Protein AF-A0AA91M1M9-F1 (afdb_monomer_lite)

Sequence (191 aa):
MIPAFFLGYPNWKEGLGAGLFVLAAMIIAAYGYTPYIKIRGKIYALSVIDSQPDTDHPCAQATADPNKDPAPDAYSGILTAKKLWWILVPVLAISSINTYAFMTHEGEGWVAGIGIGLLLVLATGAGFSDGSWGYRIARGQYTQFIIVTVITVGVFTAIYLGAYFAAKHRPLRRRQSMEYRAHPRHQKKYP

pLDDT: mean 70.69, std 17.6, range [32.81, 96.31]

Structure (mmCIF, N/CA/C/O backbone):
data_AF-A0AA91M1M9-F1
#
_entry.id   AF-A0AA91M1M9-F1
#
loop_
_atom_site.group_PDB
_atom_site.id
_atom_site.type_symbol
_atom_site.label_atom_id
_atom_site.label_alt_id
_atom_site.label_comp_id
_atom_site.label_asym_id
_atom_site.label_entity_id
_atom_site.label_seq_id
_atom_site.pdbx_PDB_ins_code
_atom_site.Cartn_x
_atom_site.Cartn_y
_atom_site.Cartn_z
_atom_site.occupancy
_atom_site.B_iso_or_equiv
_atom_site.auth_seq_id
_atom_site.auth_comp_id
_atom_site.auth_asym_id
_atom_site.auth_atom_id
_atom_site.pdbx_PDB_model_num
ATOM 1 N N . MET A 1 1 ? 15.716 26.216 -6.974 1.00 37.56 1 MET A N 1
ATOM 2 C CA . MET A 1 1 ? 16.951 25.424 -7.172 1.00 37.56 1 MET A CA 1
ATOM 3 C C . MET A 1 1 ? 16.561 24.086 -7.786 1.00 37.56 1 MET A C 1
ATOM 5 O O . MET A 1 1 ? 16.038 23.247 -7.075 1.00 37.56 1 MET A O 1
ATOM 9 N N . ILE A 1 2 ? 16.718 23.928 -9.103 1.00 49.75 2 ILE A N 1
ATOM 10 C CA . ILE A 1 2 ? 16.390 22.703 -9.863 1.00 49.75 2 ILE A CA 1
ATOM 11 C C . ILE A 1 2 ? 17.623 22.006 -10.514 1.00 49.75 2 ILE A C 1
ATOM 13 O O . ILE A 1 2 ? 17.482 20.848 -10.890 1.00 49.75 2 ILE A O 1
ATOM 17 N N . PRO A 1 3 ? 18.856 22.559 -10.619 1.00 46.97 3 PRO A N 1
ATOM 18 C CA . PRO A 1 3 ? 19.811 21.963 -11.561 1.00 46.97 3 PRO A CA 1
ATOM 19 C C . PRO A 1 3 ? 20.661 20.788 -11.040 1.00 46.97 3 PRO A C 1
ATOM 21 O O . PRO A 1 3 ? 21.435 20.249 -11.817 1.00 46.97 3 PRO A O 1
ATOM 24 N N . ALA A 1 4 ? 20.548 20.346 -9.782 1.00 49.34 4 ALA A N 1
ATOM 25 C CA . A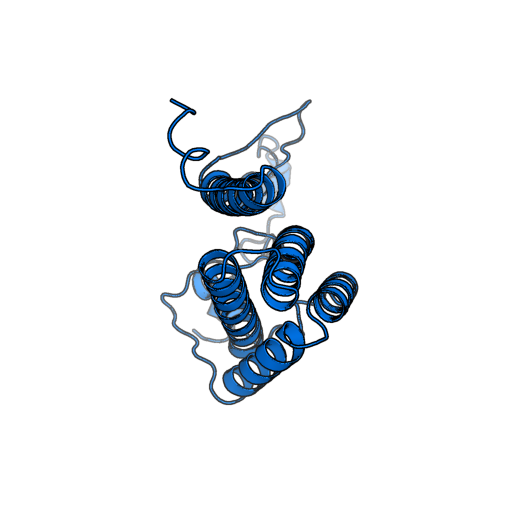LA A 1 4 ? 21.437 19.290 -9.263 1.00 49.34 4 ALA A CA 1
ATOM 26 C C . ALA A 1 4 ? 20.910 17.852 -9.445 1.00 49.34 4 ALA A C 1
ATOM 28 O O . ALA A 1 4 ? 21.690 16.909 -9.391 1.00 49.34 4 ALA A O 1
ATOM 29 N N . PHE A 1 5 ? 19.606 17.665 -9.679 1.00 51.38 5 PHE A N 1
ATOM 30 C CA . PHE A 1 5 ? 19.005 16.325 -9.767 1.00 51.38 5 PHE A CA 1
ATOM 31 C C . PHE A 1 5 ? 19.250 15.641 -11.125 1.00 51.38 5 PHE A C 1
ATOM 33 O O . PHE A 1 5 ? 19.280 14.419 -11.211 1.00 51.38 5 PHE A O 1
ATOM 40 N N . PHE A 1 6 ? 19.481 16.420 -12.187 1.00 49.31 6 PHE A N 1
ATOM 41 C CA . PHE A 1 6 ? 19.662 15.901 -13.550 1.00 49.31 6 PHE A CA 1
ATOM 42 C C . PHE A 1 6 ? 21.106 15.520 -13.904 1.00 49.31 6 PHE A C 1
ATOM 44 O O . PHE A 1 6 ? 21.332 14.930 -14.952 1.00 49.31 6 PHE A O 1
ATOM 51 N N . LEU A 1 7 ? 22.086 15.825 -13.048 1.00 51.59 7 LEU A N 1
ATOM 52 C CA . LEU A 1 7 ? 23.506 15.578 -13.336 1.00 51.59 7 LEU A CA 1
ATOM 53 C C . LEU A 1 7 ? 23.955 14.127 -13.089 1.00 51.59 7 LEU A C 1
ATOM 55 O O . LEU A 1 7 ? 25.054 13.766 -13.495 1.00 51.59 7 LEU A O 1
ATOM 59 N N . GLY A 1 8 ? 23.121 13.305 -12.443 1.00 52.12 8 GLY A N 1
ATOM 60 C CA . GLY A 1 8 ? 23.416 11.894 -12.162 1.00 52.12 8 GLY A CA 1
ATOM 61 C C . GLY A 1 8 ? 22.835 10.890 -13.162 1.00 52.12 8 GLY A C 1
ATOM 62 O O . GLY A 1 8 ? 23.211 9.728 -13.105 1.00 52.12 8 GLY A O 1
ATOM 63 N N . TYR A 1 9 ? 21.950 11.317 -14.072 1.00 50.62 9 TYR A N 1
ATOM 64 C CA . TYR A 1 9 ? 21.187 10.415 -14.940 1.00 50.62 9 TYR A CA 1
ATOM 65 C C . TYR A 1 9 ? 21.620 10.529 -16.410 1.00 50.62 9 TYR A C 1
ATOM 67 O O . TYR A 1 9 ? 21.404 11.581 -17.016 1.00 50.62 9 TYR A O 1
ATOM 75 N N . PRO A 1 10 ? 22.166 9.462 -17.026 1.00 58.00 10 PRO A N 1
ATOM 76 C CA . PRO A 1 10 ? 22.547 9.457 -18.442 1.00 58.00 10 PRO A CA 1
ATOM 77 C C . PRO A 1 10 ? 21.347 9.612 -19.388 1.00 58.00 10 PRO A C 1
ATOM 79 O O . PRO A 1 10 ? 21.484 10.148 -20.487 1.00 58.00 10 PRO A O 1
ATOM 82 N N . ASN A 1 11 ? 20.160 9.169 -18.954 1.00 64.44 11 ASN A N 1
ATOM 83 C CA . ASN A 1 11 ? 18.936 9.149 -19.747 1.00 64.44 11 ASN A CA 1
ATOM 84 C C . ASN A 1 11 ? 17.822 9.969 -19.083 1.00 64.44 11 ASN A C 1
ATOM 86 O O . ASN A 1 11 ? 17.411 9.709 -17.952 1.00 64.44 11 ASN A O 1
ATOM 90 N N . TRP A 1 12 ? 17.240 10.909 -19.832 1.00 61.84 12 TRP A N 1
ATOM 91 C CA . TRP A 1 12 ? 16.141 11.770 -19.368 1.00 61.84 12 TRP A CA 1
ATOM 92 C C . TRP A 1 12 ? 14.902 10.999 -18.878 1.00 61.84 12 TRP A C 1
ATOM 94 O O . TRP A 1 12 ? 14.148 11.520 -18.063 1.00 61.84 12 TRP A O 1
ATOM 104 N N . LYS A 1 13 ? 14.701 9.757 -19.343 1.00 57.88 13 LYS A N 1
ATOM 105 C CA . LYS A 1 13 ? 13.592 8.876 -18.942 1.00 57.88 13 LYS A CA 1
ATOM 106 C C . LYS A 1 13 ? 13.751 8.330 -17.517 1.00 57.88 13 LYS A C 1
ATOM 108 O O . LYS A 1 13 ? 12.768 8.264 -16.783 1.00 57.88 13 LYS A O 1
ATOM 113 N N . GLU A 1 14 ? 14.977 8.003 -17.112 1.00 58.22 14 GLU A N 1
ATOM 114 C CA . GLU A 1 14 ? 15.295 7.478 -15.776 1.00 58.22 14 GLU A CA 1
ATOM 115 C C . GLU A 1 14 ? 15.159 8.574 -14.708 1.00 58.22 14 GLU A C 1
ATOM 117 O O . GLU A 1 14 ? 14.494 8.380 -13.687 1.00 58.22 14 GLU A O 1
ATOM 122 N N . GLY A 1 15 ? 15.668 9.777 -15.001 1.00 59.09 15 GLY A N 1
ATOM 123 C CA . GLY A 1 15 ? 15.507 10.945 -14.129 1.00 59.09 15 GLY A CA 1
ATOM 124 C C . GLY A 1 15 ? 14.044 11.381 -13.970 1.00 59.09 15 GLY A C 1
ATOM 125 O O . GLY A 1 15 ? 13.646 11.853 -12.903 1.00 59.09 15 GLY A O 1
ATOM 126 N N . LEU A 1 16 ? 13.214 11.174 -14.998 1.00 69.31 16 LEU A N 1
ATOM 127 C CA . LEU A 1 16 ? 11.779 11.461 -14.940 1.00 69.31 16 LEU A CA 1
ATOM 128 C C . LEU A 1 16 ? 11.054 10.461 -14.029 1.00 69.31 16 LEU A C 1
ATOM 130 O O . LEU A 1 16 ? 10.257 10.884 -13.197 1.00 69.31 16 LEU A O 1
ATOM 134 N N . GLY A 1 17 ? 11.378 9.166 -14.113 1.00 62.50 17 GLY A N 1
ATOM 135 C CA . GLY A 1 17 ? 10.822 8.126 -13.237 1.00 62.50 17 GLY A CA 1
ATOM 136 C C . GLY A 1 17 ? 11.171 8.328 -11.759 1.00 62.50 17 GLY A C 1
ATOM 137 O O . GLY A 1 17 ? 10.282 8.300 -10.902 1.00 62.50 17 GLY A O 1
ATOM 138 N N . ALA A 1 18 ? 12.442 8.613 -11.458 1.00 61.88 18 ALA A N 1
ATOM 139 C CA . ALA A 1 18 ? 12.907 8.914 -10.104 1.00 61.88 18 ALA A CA 1
ATOM 140 C C . ALA A 1 18 ? 12.306 10.223 -9.563 1.00 61.88 18 ALA A C 1
ATOM 142 O O . ALA A 1 18 ? 11.846 10.279 -8.420 1.00 61.88 18 ALA A O 1
ATOM 143 N N . GLY A 1 19 ? 12.235 11.262 -10.401 1.00 66.00 19 GLY A N 1
ATOM 144 C CA . GLY A 1 19 ? 11.609 12.537 -10.056 1.00 66.00 19 GLY A CA 1
ATOM 145 C C . GLY A 1 19 ? 10.123 12.388 -9.734 1.00 66.00 19 GLY A C 1
ATOM 146 O O . GLY A 1 19 ? 9.661 12.918 -8.726 1.00 66.00 19 GLY A O 1
ATOM 147 N N . LEU A 1 20 ? 9.378 11.614 -10.529 1.00 69.88 20 LEU A N 1
ATOM 148 C CA . LEU A 1 20 ? 7.953 11.354 -10.300 1.00 69.88 20 LEU A CA 1
ATOM 149 C C . LEU A 1 20 ? 7.724 10.532 -9.027 1.00 69.88 20 LEU A C 1
ATOM 151 O O . LEU A 1 20 ? 6.758 10.780 -8.311 1.00 69.88 20 LEU A O 1
ATOM 155 N N . PHE A 1 21 ? 8.632 9.608 -8.703 1.00 65.44 21 PHE A N 1
ATOM 156 C CA . PHE A 1 21 ? 8.591 8.846 -7.458 1.00 65.44 21 PHE A CA 1
ATOM 157 C C . PHE A 1 21 ? 8.832 9.729 -6.225 1.00 65.44 21 PHE A C 1
ATOM 159 O O . PHE A 1 21 ? 8.035 9.702 -5.287 1.00 65.44 21 PHE A O 1
ATOM 166 N N . VAL A 1 22 ? 9.888 10.550 -6.231 1.00 67.38 22 VAL A N 1
ATOM 167 C CA . VAL A 1 22 ? 10.179 11.487 -5.131 1.00 67.38 22 VAL A CA 1
ATOM 168 C C . VAL A 1 22 ? 9.060 12.511 -4.992 1.00 67.38 22 VAL A C 1
ATOM 170 O O . VAL A 1 22 ? 8.632 12.797 -3.879 1.00 67.38 22 VAL A O 1
ATOM 173 N N . LEU A 1 23 ? 8.530 13.017 -6.105 1.00 66.38 23 LEU A N 1
ATOM 174 C CA . LEU A 1 23 ? 7.413 13.953 -6.111 1.00 66.38 23 LEU A CA 1
ATOM 175 C C . LEU A 1 23 ? 6.126 13.293 -5.609 1.00 66.38 23 LEU A C 1
ATOM 177 O O . LEU A 1 23 ? 5.416 13.908 -4.827 1.00 66.38 23 LEU A O 1
ATOM 181 N N . ALA A 1 24 ? 5.849 12.034 -5.952 1.00 63.62 24 ALA A N 1
ATOM 182 C CA . ALA A 1 24 ? 4.732 11.286 -5.379 1.00 63.62 24 ALA A CA 1
ATOM 183 C C . ALA A 1 24 ? 4.914 11.070 -3.868 1.00 63.62 24 ALA A C 1
ATOM 185 O O . ALA A 1 24 ? 3.988 11.331 -3.106 1.00 63.62 24 ALA A O 1
ATOM 186 N N . ALA A 1 25 ? 6.105 10.671 -3.413 1.00 60.84 25 ALA A N 1
ATOM 187 C CA . ALA A 1 25 ? 6.419 10.515 -1.992 1.00 60.84 25 ALA A CA 1
ATOM 188 C C . ALA A 1 25 ? 6.300 11.845 -1.227 1.00 60.84 25 ALA A C 1
ATOM 190 O O . ALA A 1 25 ? 5.724 11.890 -0.140 1.00 60.84 25 ALA A O 1
ATOM 191 N N . MET A 1 26 ? 6.778 12.939 -1.821 1.00 63.31 26 MET A N 1
ATOM 192 C CA . MET A 1 26 ? 6.652 14.291 -1.285 1.00 63.31 26 MET A CA 1
ATOM 193 C C . MET A 1 26 ? 5.214 14.787 -1.300 1.00 63.31 26 MET A C 1
ATOM 195 O O . MET A 1 26 ? 4.811 15.401 -0.325 1.00 63.31 26 MET A O 1
ATOM 199 N N . ILE A 1 27 ? 4.424 14.507 -2.340 1.00 57.78 27 ILE A N 1
ATOM 200 C CA . ILE A 1 27 ? 2.992 14.816 -2.363 1.00 57.78 27 ILE A CA 1
ATOM 201 C C . ILE A 1 27 ? 2.301 14.040 -1.256 1.00 57.78 27 ILE A C 1
ATOM 203 O O . ILE A 1 27 ? 1.536 14.648 -0.534 1.00 57.78 27 ILE A O 1
ATOM 207 N N . ILE A 1 28 ? 2.581 12.749 -1.064 1.00 57.50 28 ILE A N 1
ATOM 208 C CA . ILE A 1 28 ? 1.991 11.946 0.018 1.00 57.50 28 ILE A CA 1
ATOM 209 C C . ILE A 1 28 ? 2.347 12.534 1.387 1.00 57.50 28 ILE A C 1
ATOM 211 O O . ILE A 1 28 ? 1.459 12.730 2.217 1.00 57.50 28 ILE A O 1
ATOM 215 N N . ALA A 1 29 ? 3.624 12.855 1.611 1.00 50.38 29 ALA A N 1
ATOM 216 C CA . ALA A 1 29 ? 4.080 13.485 2.845 1.00 50.38 29 ALA A CA 1
ATOM 217 C C . ALA A 1 29 ? 3.433 14.866 3.039 1.00 50.38 29 ALA A C 1
ATOM 219 O O . ALA A 1 29 ? 2.888 15.146 4.102 1.00 50.38 29 ALA A O 1
ATOM 220 N N . ALA A 1 30 ? 3.412 15.701 2.001 1.00 48.84 30 ALA A N 1
ATOM 221 C CA . ALA A 1 30 ? 2.822 17.033 2.025 1.00 48.84 30 ALA A CA 1
ATOM 222 C C . ALA A 1 30 ? 1.304 16.983 2.229 1.00 48.84 30 ALA A C 1
ATOM 224 O O . ALA A 1 30 ? 0.794 17.755 3.030 1.00 48.84 30 ALA A O 1
ATOM 225 N N . TYR A 1 31 ? 0.585 16.053 1.595 1.00 46.47 31 TYR A N 1
ATOM 226 C CA . TYR A 1 31 ? -0.861 15.863 1.763 1.00 46.47 31 TYR A CA 1
ATOM 227 C C . TYR A 1 31 ? -1.225 15.380 3.166 1.00 46.47 31 TYR A C 1
ATOM 229 O O . TYR A 1 31 ? -2.306 15.693 3.654 1.00 46.47 31 TYR A O 1
ATOM 237 N N . GLY A 1 32 ? -0.329 14.642 3.829 1.00 53.81 32 GLY A N 1
ATOM 238 C CA . GLY A 1 32 ? -0.455 14.337 5.254 1.00 53.81 32 GLY A CA 1
ATOM 239 C C . GLY A 1 32 ? -0.349 15.578 6.148 1.00 53.81 32 GLY A C 1
ATOM 240 O O . GLY A 1 32 ? -0.840 15.553 7.273 1.00 53.81 32 GLY A O 1
ATOM 241 N N . TYR A 1 33 ? 0.252 16.659 5.641 1.00 42.81 33 TYR A N 1
ATOM 242 C CA . TYR A 1 33 ? 0.517 17.907 6.360 1.00 42.81 33 TYR A CA 1
ATOM 243 C C . TYR A 1 33 ? -0.308 19.120 5.885 1.00 42.81 33 TYR A C 1
ATOM 245 O O . TYR A 1 33 ? -0.305 20.130 6.585 1.00 42.81 33 TYR A O 1
ATOM 253 N N . THR A 1 34 ? -1.002 19.075 4.736 1.00 42.94 34 THR A N 1
ATOM 254 C CA . THR A 1 34 ? -1.741 20.240 4.208 1.00 42.94 34 THR A CA 1
ATOM 255 C C . THR A 1 34 ? -3.220 20.177 4.574 1.00 42.94 34 THR A C 1
ATOM 257 O O . THR A 1 34 ? -3.917 19.248 4.156 1.00 42.94 34 THR A O 1
ATOM 260 N N . PRO A 1 35 ? -3.732 21.167 5.316 1.00 42.12 35 PRO A N 1
ATOM 261 C CA . PRO A 1 35 ? -5.101 21.137 5.768 1.00 42.12 35 PRO A CA 1
ATOM 262 C C . PRO A 1 35 ? -5.976 21.924 4.764 1.00 42.12 35 PRO A C 1
ATOM 264 O O . PRO A 1 35 ? -5.655 23.047 4.388 1.00 42.12 35 PRO A O 1
ATOM 267 N N . TYR A 1 36 ? -7.041 21.263 4.285 1.00 43.62 36 TYR A N 1
ATOM 268 C CA . TYR A 1 36 ? -8.249 21.771 3.597 1.00 43.62 36 TYR A CA 1
ATOM 269 C C . TYR A 1 36 ? -8.142 22.717 2.369 1.00 43.62 36 TYR A C 1
ATOM 271 O O . TYR A 1 36 ? -7.599 23.814 2.412 1.00 43.62 36 TYR A O 1
ATOM 279 N N . ILE A 1 37 ? -8.860 22.361 1.289 1.00 43.97 37 ILE A N 1
ATOM 280 C CA . ILE A 1 37 ? -9.250 23.289 0.209 1.00 43.97 37 ILE A CA 1
ATOM 281 C C . ILE A 1 37 ? -10.784 23.417 0.228 1.00 43.97 37 ILE A C 1
ATOM 283 O O . ILE A 1 37 ? -11.505 22.453 -0.045 1.00 43.97 37 ILE A O 1
ATOM 287 N N . LYS A 1 38 ? -11.307 24.606 0.566 1.00 36.22 38 LYS A N 1
ATOM 288 C CA . LYS A 1 38 ? -12.745 24.926 0.470 1.00 36.22 38 LYS A CA 1
ATOM 289 C C . LYS A 1 38 ? -13.054 25.422 -0.949 1.00 36.22 38 LYS A C 1
ATOM 291 O O . LYS A 1 38 ? -12.492 26.421 -1.386 1.00 36.22 38 LYS A O 1
ATOM 296 N N . ILE A 1 39 ? -13.975 24.761 -1.659 1.00 44.12 39 ILE A N 1
ATOM 297 C CA . ILE A 1 39 ? -14.476 25.215 -2.970 1.00 44.12 39 ILE A CA 1
ATOM 298 C C . ILE A 1 39 ? -15.996 25.363 -2.875 1.00 44.12 39 ILE A C 1
ATOM 300 O O . ILE A 1 39 ? -16.711 24.388 -2.647 1.00 44.12 39 ILE A O 1
ATOM 304 N N . ARG A 1 40 ? -16.504 26.588 -3.083 1.00 32.81 40 ARG A N 1
ATOM 305 C CA . ARG A 1 40 ? -17.943 26.878 -3.267 1.00 32.81 40 ARG A CA 1
ATOM 306 C C . ARG A 1 40 ? -18.854 26.421 -2.107 1.00 32.81 40 ARG A C 1
ATOM 308 O O . ARG A 1 40 ? -19.942 25.903 -2.335 1.00 32.81 40 ARG A O 1
ATOM 315 N N . GLY A 1 41 ? -18.399 26.579 -0.861 1.00 42.56 41 GLY A N 1
ATOM 316 C CA . GLY A 1 41 ? -19.171 26.212 0.338 1.00 42.56 41 GLY A CA 1
ATOM 317 C C . GLY A 1 41 ? -19.216 24.709 0.651 1.00 42.56 41 GLY A C 1
ATOM 318 O O . GLY A 1 41 ? -19.841 24.316 1.629 1.00 42.56 41 GLY A O 1
ATOM 319 N N . LYS A 1 42 ? -18.532 23.860 -0.133 1.00 39.75 42 LYS A N 1
ATOM 320 C CA . LYS A 1 42 ? -18.275 22.454 0.207 1.00 39.75 42 LYS A CA 1
ATOM 321 C C . LYS A 1 42 ? -16.826 22.285 0.650 1.00 39.75 42 LYS A C 1
ATOM 323 O O . LYS A 1 42 ? -15.896 22.660 -0.069 1.00 39.75 42 LYS A O 1
ATOM 328 N N . ILE A 1 43 ? -16.641 21.708 1.834 1.00 46.22 43 ILE A N 1
ATOM 329 C CA . ILE A 1 43 ? -15.320 21.337 2.333 1.00 46.22 43 ILE A CA 1
ATOM 330 C C . ILE A 1 43 ? -14.934 20.014 1.668 1.00 46.22 43 ILE A C 1
ATOM 332 O O . ILE A 1 43 ? -15.515 18.969 1.953 1.00 46.22 43 ILE A O 1
ATOM 336 N N . TYR A 1 44 ? -13.972 20.056 0.745 1.00 45.25 44 TYR A N 1
ATOM 337 C CA . TYR A 1 44 ? -13.349 18.847 0.211 1.00 45.25 44 TYR A CA 1
ATOM 338 C C . TYR A 1 44 ? -12.147 18.514 1.084 1.00 45.25 44 TYR A C 1
ATOM 340 O O . TYR A 1 44 ? -11.002 18.832 0.772 1.00 45.25 44 TYR A O 1
ATOM 348 N N . ALA A 1 45 ? -12.427 17.894 2.221 1.00 44.09 45 ALA A N 1
ATOM 349 C CA . ALA A 1 45 ? -11.402 17.438 3.133 1.00 44.09 45 ALA A CA 1
ATOM 350 C C . ALA A 1 45 ? -10.980 16.003 2.811 1.00 44.09 45 ALA A C 1
ATOM 352 O O . ALA A 1 45 ? -11.802 15.107 2.586 1.00 44.09 45 ALA A O 1
ATOM 353 N N . LEU A 1 46 ? -9.669 15.759 2.780 1.00 42.28 46 LEU A N 1
ATOM 354 C CA . LEU A 1 46 ? -9.152 14.394 2.724 1.00 42.28 46 LEU A CA 1
ATOM 355 C C . LEU A 1 46 ? -9.334 13.699 4.087 1.00 42.28 46 LEU A C 1
ATOM 357 O O . LEU A 1 46 ? -9.680 12.515 4.100 1.00 42.28 46 LEU A O 1
ATOM 361 N N . SER A 1 47 ? -9.206 14.477 5.171 1.00 43.66 47 SER A N 1
ATOM 362 C CA . SER A 1 47 ? -9.403 14.076 6.564 1.00 43.66 47 SER A CA 1
ATOM 363 C C . SER A 1 47 ? -10.881 13.958 6.948 1.00 43.66 47 SER A C 1
ATOM 365 O O . SER A 1 47 ? -11.712 14.782 6.558 1.00 43.66 47 SER A O 1
ATOM 367 N N . VAL A 1 48 ? -11.212 12.938 7.738 1.00 47.47 48 VAL A N 1
ATOM 368 C CA . VAL A 1 48 ? -12.550 12.742 8.327 1.00 47.47 48 VAL A CA 1
ATOM 369 C C . VAL A 1 48 ? -12.917 13.906 9.249 1.00 47.47 48 VAL A C 1
ATOM 371 O O . VAL A 1 48 ? -14.070 14.328 9.260 1.00 47.47 48 VAL A O 1
ATOM 374 N N . ILE A 1 49 ? -11.924 14.446 9.964 1.00 48.19 49 ILE A N 1
ATOM 375 C CA . ILE A 1 49 ? -12.086 15.539 10.933 1.00 48.19 49 ILE A CA 1
ATOM 376 C C . ILE A 1 49 ? -12.543 16.828 10.235 1.00 48.19 49 ILE A C 1
ATOM 378 O O . ILE A 1 49 ? -13.418 17.522 10.733 1.00 48.19 49 ILE A O 1
ATOM 382 N N . ASP A 1 50 ? -12.033 17.092 9.033 1.00 44.38 50 ASP A N 1
ATOM 383 C CA . ASP A 1 50 ? -12.329 18.325 8.293 1.00 44.38 50 ASP A CA 1
ATOM 384 C C . ASP A 1 50 ? -13.546 18.196 7.358 1.00 44.38 50 ASP A C 1
ATOM 386 O O . ASP A 1 50 ? -13.946 19.163 6.717 1.00 44.38 50 ASP A O 1
ATOM 390 N N . SER A 1 51 ? -14.139 17.002 7.227 1.00 45.06 51 SER A N 1
ATOM 391 C CA . SER A 1 51 ? -15.351 16.799 6.413 1.00 45.06 51 SER A CA 1
ATOM 392 C C . SER A 1 51 ? -16.642 17.101 7.186 1.00 45.06 51 SER A C 1
ATOM 394 O O . SER A 1 51 ? -17.729 16.986 6.614 1.00 45.06 51 SER A O 1
ATOM 396 N N . GLN A 1 52 ? -16.548 17.454 8.473 1.00 48.25 52 GLN A N 1
ATOM 397 C CA . GLN A 1 52 ? -17.709 17.852 9.262 1.00 48.25 52 GLN A CA 1
ATOM 398 C C . GLN A 1 52 ? -18.233 19.213 8.766 1.00 48.25 52 GLN A C 1
ATOM 400 O O . GLN A 1 52 ? -17.457 20.161 8.661 1.00 48.25 52 GLN A O 1
ATOM 405 N N . PRO A 1 53 ? -19.527 19.322 8.413 1.00 44.16 53 PRO A N 1
ATOM 406 C CA . PRO A 1 53 ? -20.113 20.600 8.038 1.00 44.16 53 PRO A CA 1
ATOM 407 C C . PRO A 1 53 ? -20.118 21.554 9.240 1.00 44.16 53 PRO A C 1
ATOM 409 O O . PRO A 1 53 ? -20.370 21.118 10.367 1.00 44.16 53 PRO A O 1
ATOM 412 N N . ASP A 1 54 ? -19.847 22.839 8.980 1.00 44.12 54 ASP A N 1
ATOM 413 C CA . ASP A 1 54 ? -19.879 23.911 9.981 1.00 44.12 54 ASP A CA 1
ATOM 414 C C . ASP A 1 54 ? -21.203 23.831 10.770 1.00 44.12 54 ASP A C 1
ATOM 416 O O . ASP A 1 54 ? -22.302 23.738 10.210 1.00 44.12 54 ASP A O 1
ATOM 420 N N . THR A 1 55 ? -21.082 23.737 12.096 1.00 46.66 55 THR A N 1
ATOM 421 C CA . THR A 1 55 ? -22.191 23.452 13.017 1.00 46.66 55 THR A CA 1
ATOM 422 C C . THR A 1 55 ? -22.933 24.743 13.358 1.00 46.66 55 THR A C 1
ATOM 424 O O . THR A 1 55 ? -23.010 25.138 14.515 1.00 46.66 55 THR A O 1
ATOM 427 N N . ASP A 1 56 ? -23.493 25.403 12.347 1.00 46.62 56 ASP A N 1
ATOM 428 C CA . ASP A 1 56 ? -24.162 26.702 12.519 1.00 46.62 56 ASP A CA 1
ATOM 429 C C . ASP A 1 56 ? -25.676 26.548 12.768 1.00 46.62 56 ASP A C 1
ATOM 431 O O . ASP A 1 56 ? -26.397 27.521 12.988 1.00 46.62 56 ASP A O 1
ATOM 435 N N . HIS A 1 57 ? -26.180 25.307 12.768 1.00 41.31 57 HIS A N 1
ATOM 436 C CA . HIS A 1 57 ? -27.584 25.001 13.022 1.00 41.31 57 HIS A CA 1
ATOM 437 C C . HIS A 1 57 ? -27.770 24.264 14.360 1.00 41.31 57 HIS A C 1
ATOM 439 O O . HIS A 1 57 ? -27.439 23.077 14.451 1.00 41.31 57 HIS A O 1
ATOM 445 N N . PRO A 1 58 ? -28.381 24.899 15.383 1.00 46.09 58 PRO A N 1
ATOM 446 C CA . PRO A 1 58 ? -28.583 24.296 16.708 1.00 46.09 58 PRO A CA 1
ATOM 447 C C . PRO A 1 58 ? -29.427 23.005 16.690 1.00 46.09 58 PRO A C 1
ATOM 449 O O . PRO A 1 58 ? -29.376 22.214 17.626 1.00 46.09 58 PRO A O 1
ATOM 452 N N . CYS A 1 59 ? -30.151 22.727 15.600 1.00 37.47 59 CYS A N 1
ATOM 453 C CA . CYS A 1 59 ? -30.913 21.485 15.425 1.00 37.47 59 CYS A CA 1
ATOM 454 C C . CYS A 1 59 ? -30.049 20.259 15.055 1.00 37.47 59 CYS A C 1
ATOM 456 O O . CYS A 1 59 ? -30.484 19.129 15.268 1.00 37.47 59 CYS A O 1
ATOM 458 N N . ALA A 1 60 ? -28.831 20.444 14.527 1.00 42.81 60 ALA A N 1
ATOM 459 C CA . ALA A 1 60 ? -27.951 19.335 14.134 1.00 42.81 60 ALA A CA 1
ATOM 460 C C . ALA A 1 60 ? -27.218 18.693 15.331 1.00 42.81 60 ALA A C 1
ATOM 462 O O . ALA A 1 60 ? -26.882 17.512 15.289 1.00 42.81 60 ALA A O 1
ATOM 463 N N . GLN A 1 61 ? -27.021 19.442 16.421 1.00 41.84 61 GLN A N 1
ATOM 464 C CA . GLN A 1 61 ? -26.389 18.943 17.650 1.00 41.84 61 GLN A CA 1
ATOM 465 C C . GLN A 1 61 ? -27.307 18.007 18.451 1.00 41.84 61 GLN A C 1
ATOM 467 O O . GLN A 1 61 ? -26.821 17.101 19.120 1.00 41.84 61 GLN A O 1
ATOM 472 N N . ALA A 1 62 ? -28.630 18.165 18.340 1.00 42.12 62 ALA A N 1
ATOM 473 C CA . ALA A 1 62 ? -29.600 17.403 19.130 1.00 42.12 62 ALA A CA 1
ATOM 474 C C . ALA A 1 62 ? -29.751 15.922 18.713 1.00 42.12 62 ALA A C 1
ATOM 476 O O . ALA A 1 62 ? -30.389 15.151 19.424 1.00 42.12 62 ALA A O 1
ATOM 477 N N . THR A 1 63 ? -29.172 15.503 17.579 1.00 44.88 63 THR A N 1
ATOM 478 C CA . THR A 1 63 ? -29.237 14.111 17.075 1.00 44.88 63 THR A CA 1
ATOM 479 C C . THR A 1 63 ? -27.866 13.471 16.839 1.00 44.88 63 THR A C 1
ATOM 481 O O . THR A 1 63 ? -27.784 12.312 16.419 1.00 44.88 63 THR A O 1
ATOM 484 N N . ALA A 1 64 ? -26.778 14.194 17.117 1.00 46.12 64 ALA A N 1
ATOM 485 C CA . ALA A 1 64 ? -25.428 13.664 17.011 1.00 46.12 64 ALA A CA 1
ATOM 486 C C . ALA A 1 64 ? -25.147 12.753 18.214 1.00 46.12 64 ALA A C 1
ATOM 488 O O . ALA A 1 64 ? -24.735 13.214 19.273 1.00 46.12 64 ALA A O 1
ATOM 489 N N . ASP A 1 65 ? -25.396 11.451 18.053 1.00 48.28 65 ASP A N 1
ATOM 490 C CA . ASP A 1 65 ? -24.955 10.442 19.017 1.00 48.28 65 ASP A CA 1
ATOM 491 C C . ASP A 1 65 ? -23.427 10.579 19.200 1.00 48.28 65 ASP A C 1
ATOM 493 O O . ASP A 1 65 ? -22.688 10.342 18.235 1.00 48.28 65 ASP A O 1
ATOM 497 N N . PRO A 1 66 ? -22.928 10.936 20.404 1.00 52.16 66 PRO A N 1
ATOM 498 C CA . PRO A 1 66 ? -21.495 11.095 20.669 1.00 52.16 66 PRO A CA 1
ATOM 499 C C . PRO A 1 66 ? -20.700 9.798 20.444 1.00 52.16 66 PRO A C 1
ATOM 501 O O . PRO A 1 66 ? -19.472 9.799 20.471 1.00 52.16 66 PRO A O 1
ATOM 504 N N . ASN A 1 67 ? -21.391 8.679 20.218 1.00 54.22 67 ASN A N 1
ATOM 505 C CA . ASN A 1 67 ? -20.825 7.365 19.970 1.00 54.22 67 ASN A CA 1
ATOM 506 C C . ASN A 1 67 ? -20.811 6.926 18.500 1.00 54.22 67 ASN A C 1
ATOM 508 O O . ASN A 1 67 ? -20.348 5.816 18.204 1.00 54.22 67 ASN A O 1
ATOM 512 N N . LYS A 1 68 ? -21.327 7.746 17.580 1.00 53.66 68 LYS A N 1
ATOM 513 C CA . LYS A 1 68 ? -21.355 7.424 16.153 1.00 53.66 68 LYS A CA 1
ATOM 514 C C . LYS A 1 68 ? -20.014 7.774 15.516 1.00 53.66 68 LYS A C 1
ATOM 516 O O . LYS A 1 68 ? -19.668 8.938 15.375 1.00 53.66 68 LYS A O 1
ATOM 521 N N . ASP A 1 69 ? -19.278 6.743 15.112 1.00 60.41 69 ASP A N 1
ATOM 522 C CA . ASP A 1 69 ? -18.013 6.879 14.388 1.00 60.41 69 ASP A CA 1
ATOM 523 C C . ASP A 1 69 ? -18.257 7.536 13.010 1.00 60.41 69 ASP A C 1
ATOM 525 O O . ASP A 1 69 ? -18.947 6.935 12.175 1.00 60.41 69 ASP A O 1
ATOM 529 N N . PRO A 1 70 ? -17.744 8.757 12.762 1.00 58.44 70 PRO A N 1
ATOM 530 C CA . PRO A 1 70 ? -18.004 9.488 11.525 1.00 58.44 70 PRO A CA 1
ATOM 531 C C . PRO A 1 70 ? -17.330 8.862 10.294 1.00 58.44 70 PRO A C 1
ATOM 533 O O . PRO A 1 70 ? -17.773 9.129 9.176 1.00 58.44 70 PRO A O 1
ATOM 536 N N . ALA A 1 71 ? -16.311 8.006 10.456 1.00 63.22 71 ALA A N 1
ATOM 537 C CA . ALA A 1 71 ? -15.696 7.278 9.343 1.00 63.22 71 ALA A CA 1
ATOM 538 C C . ALA A 1 71 ? -15.192 5.889 9.770 1.00 63.22 71 ALA A C 1
ATOM 540 O O . ALA A 1 71 ? -13.996 5.687 9.999 1.00 63.22 71 ALA A O 1
ATOM 541 N N . PRO A 1 72 ? -16.087 4.889 9.801 1.00 67.12 72 PRO A N 1
ATOM 542 C CA . PRO A 1 72 ? -15.789 3.561 10.329 1.00 67.12 72 PRO A CA 1
ATOM 543 C C . PRO A 1 72 ? -14.786 2.751 9.492 1.00 67.12 72 PRO A C 1
ATOM 545 O O . PRO A 1 72 ? -14.414 1.648 9.896 1.00 67.12 72 PRO A O 1
ATOM 548 N N . ASP A 1 73 ? -14.369 3.234 8.325 1.00 70.44 73 ASP A N 1
ATOM 549 C CA . ASP A 1 73 ? -13.394 2.600 7.436 1.00 70.44 73 ASP A CA 1
ATOM 550 C C . ASP A 1 73 ? -12.083 3.399 7.295 1.00 70.44 73 ASP A C 1
ATOM 552 O O . ASP A 1 73 ? -11.153 2.921 6.642 1.00 70.44 73 ASP A O 1
ATOM 556 N N . ALA A 1 74 ? -11.952 4.575 7.916 1.00 74.62 74 ALA A N 1
ATOM 557 C CA . ALA A 1 74 ? -10.759 5.412 7.793 1.00 74.62 74 ALA A CA 1
ATOM 558 C C . ALA A 1 74 ? -9.544 4.828 8.518 1.00 74.62 74 ALA A C 1
ATOM 560 O O . ALA A 1 74 ? -9.634 4.423 9.671 1.00 74.62 74 ALA A O 1
ATOM 561 N N . TYR A 1 75 ? -8.387 4.788 7.859 1.00 70.88 75 TYR A N 1
ATOM 562 C CA . TYR A 1 75 ? -7.124 4.466 8.519 1.00 70.88 75 TYR A CA 1
ATOM 563 C C . TYR A 1 75 ? -6.771 5.594 9.489 1.00 70.88 75 TYR A C 1
ATOM 565 O O . TYR A 1 75 ? -6.780 6.771 9.111 1.00 70.88 75 TYR A O 1
ATOM 573 N N . SER A 1 76 ? -6.522 5.214 10.745 1.00 67.00 76 SER A N 1
ATOM 574 C CA . SER A 1 76 ? -6.196 6.077 11.883 1.00 67.00 76 SER A CA 1
ATOM 575 C C . SER A 1 76 ? -7.163 7.244 12.113 1.00 67.00 76 SER A C 1
ATOM 577 O O . SER A 1 76 ? -6.760 8.249 12.688 1.00 67.00 76 SER A O 1
ATOM 579 N N . GLY A 1 77 ? -8.413 7.148 11.639 1.00 63.12 77 GLY A N 1
ATOM 580 C CA . GLY A 1 77 ? -9.389 8.248 11.679 1.00 63.12 77 GLY A CA 1
ATOM 581 C C . GLY A 1 77 ? -9.060 9.441 10.779 1.00 63.12 77 GLY A C 1
ATOM 582 O O . GLY A 1 77 ? -9.740 10.458 10.848 1.00 63.12 77 GLY A O 1
ATOM 583 N N . ILE A 1 78 ? -8.028 9.334 9.939 1.00 64.19 78 ILE A N 1
ATOM 584 C CA . ILE A 1 78 ? -7.552 10.430 9.092 1.00 64.19 78 ILE A CA 1
ATOM 585 C C . ILE A 1 78 ? -7.986 10.164 7.656 1.00 64.19 78 ILE A C 1
ATOM 587 O O . ILE A 1 78 ? -8.719 10.956 7.080 1.00 64.19 78 ILE A O 1
ATOM 591 N N . LEU A 1 79 ? -7.612 9.024 7.073 1.00 68.94 79 LEU A N 1
ATOM 592 C CA . LEU A 1 79 ? -7.803 8.788 5.642 1.00 68.94 79 LEU A CA 1
ATOM 593 C C . LEU A 1 79 ? -8.800 7.660 5.382 1.00 68.94 79 LEU A C 1
ATOM 595 O O . LEU A 1 79 ? -8.521 6.504 5.688 1.00 68.94 79 LEU A O 1
ATOM 599 N N . THR A 1 80 ? -9.947 7.970 4.768 1.00 77.25 80 THR A N 1
ATOM 600 C CA . THR A 1 80 ? -10.928 6.956 4.333 1.00 77.25 80 THR A CA 1
ATOM 601 C C . THR A 1 80 ? -10.241 5.861 3.514 1.00 77.25 80 THR A C 1
ATOM 603 O O . THR A 1 80 ? -9.443 6.180 2.627 1.00 77.25 80 THR A O 1
ATOM 606 N N . ALA A 1 81 ? -10.588 4.587 3.740 1.00 79.62 81 ALA A N 1
ATOM 607 C CA . ALA A 1 81 ? -9.998 3.457 3.018 1.00 79.62 81 ALA A CA 1
ATOM 608 C C . ALA A 1 81 ? -10.000 3.683 1.499 1.00 79.62 81 ALA A C 1
ATOM 610 O O . ALA A 1 81 ? -8.959 3.583 0.854 1.00 79.62 81 ALA A O 1
ATOM 611 N N . LYS A 1 82 ? -11.141 4.093 0.933 1.00 78.56 82 LYS A N 1
ATOM 612 C CA . LYS A 1 82 ? -11.279 4.358 -0.507 1.00 78.56 82 LYS A CA 1
ATOM 613 C C . LYS A 1 82 ? -10.232 5.341 -1.047 1.00 78.56 82 LYS A C 1
ATOM 615 O O . LYS A 1 82 ? -9.737 5.138 -2.152 1.00 78.56 82 LYS A O 1
ATOM 620 N N . LYS A 1 83 ? -9.908 6.402 -0.300 1.00 74.19 83 LYS A N 1
ATOM 621 C CA . LYS A 1 83 ? -8.925 7.420 -0.711 1.00 74.19 83 LYS A CA 1
ATOM 622 C C . LYS A 1 83 ? -7.507 6.854 -0.652 1.00 74.19 83 LYS A C 1
ATOM 624 O O . LYS A 1 83 ? -6.777 6.979 -1.629 1.00 74.19 83 LYS A O 1
ATOM 629 N N . LEU A 1 84 ? -7.153 6.176 0.445 1.00 84.31 84 LEU A N 1
ATOM 630 C CA . LEU A 1 84 ? -5.843 5.533 0.598 1.00 84.31 84 LEU A CA 1
ATOM 631 C C . LEU A 1 84 ? -5.569 4.548 -0.542 1.00 84.31 84 LEU A C 1
ATOM 633 O O . LEU A 1 84 ? -4.529 4.612 -1.189 1.00 84.31 84 LEU A O 1
ATOM 637 N N . TRP A 1 85 ? -6.521 3.661 -0.817 1.00 85.44 85 TRP A N 1
ATOM 638 C CA . TRP A 1 85 ? -6.365 2.637 -1.843 1.00 85.44 85 TRP A CA 1
ATOM 639 C C . TRP A 1 85 ? -6.285 3.223 -3.259 1.00 85.44 85 TRP A C 1
ATOM 641 O O . TRP A 1 85 ? -5.529 2.710 -4.077 1.00 85.44 85 TRP A O 1
ATOM 651 N N . TRP A 1 86 ? -6.976 4.332 -3.546 1.00 85.06 86 TRP A N 1
ATOM 652 C CA . TRP A 1 86 ? -6.796 5.049 -4.816 1.00 85.06 86 TRP A CA 1
ATOM 653 C C . TRP A 1 86 ? -5.434 5.732 -4.945 1.00 85.06 86 TRP A C 1
ATOM 655 O O . TRP A 1 86 ? -4.943 5.835 -6.062 1.00 85.06 86 TRP A O 1
ATOM 665 N N . ILE A 1 87 ? -4.814 6.170 -3.846 1.00 83.31 87 ILE A N 1
ATOM 666 C CA . ILE A 1 87 ? -3.443 6.710 -3.849 1.00 83.31 87 ILE A CA 1
ATOM 667 C C . ILE A 1 87 ? -2.418 5.584 -4.040 1.00 83.31 87 ILE A C 1
ATOM 669 O O . ILE A 1 87 ? -1.427 5.763 -4.744 1.00 83.31 87 ILE A O 1
ATOM 673 N N . LEU A 1 88 ? -2.665 4.403 -3.464 1.00 84.94 88 LEU A N 1
ATOM 674 C CA . LEU A 1 88 ? -1.771 3.250 -3.600 1.00 84.94 88 LEU A CA 1
ATOM 675 C C . LEU A 1 88 ? -1.646 2.756 -5.044 1.00 84.94 88 LEU A C 1
ATOM 677 O O . LEU A 1 88 ? -0.558 2.357 -5.445 1.00 84.94 88 LEU A O 1
ATOM 681 N N . VAL A 1 89 ? -2.723 2.804 -5.832 1.00 87.94 89 VAL A N 1
ATOM 682 C CA . VAL A 1 89 ? -2.720 2.356 -7.236 1.00 87.94 89 VAL A CA 1
ATOM 683 C C . VAL A 1 89 ? -1.622 3.036 -8.076 1.00 87.94 89 VAL A C 1
ATOM 685 O O . VAL A 1 89 ? -0.758 2.317 -8.579 1.00 87.94 89 VAL A O 1
ATOM 688 N N . PRO A 1 90 ? -1.584 4.375 -8.238 1.00 84.94 90 PRO A N 1
ATOM 689 C CA . PRO A 1 90 ? -0.557 5.031 -9.044 1.00 84.94 90 PRO A CA 1
ATOM 690 C C . PRO A 1 90 ? 0.843 4.903 -8.433 1.00 84.94 90 PRO A C 1
ATOM 692 O O . PRO A 1 90 ? 1.807 4.731 -9.172 1.00 84.94 90 PRO A O 1
ATOM 695 N N . VAL A 1 91 ? 0.970 4.926 -7.103 1.00 85.38 91 VAL A N 1
ATOM 696 C CA . VAL A 1 91 ? 2.266 4.761 -6.419 1.00 85.38 91 VAL A CA 1
ATOM 697 C C . VAL A 1 91 ? 2.880 3.401 -6.734 1.00 85.38 91 VAL A C 1
ATOM 699 O O . VAL A 1 91 ? 4.048 3.314 -7.111 1.00 85.38 91 VAL A O 1
ATOM 702 N N . LEU A 1 92 ? 2.087 2.336 -6.616 1.00 88.56 92 LEU A N 1
ATOM 703 C CA . LEU A 1 92 ? 2.543 0.985 -6.918 1.00 88.56 92 LEU A CA 1
ATOM 704 C C . LEU A 1 92 ? 2.714 0.772 -8.423 1.00 88.56 92 LEU A C 1
ATOM 706 O O . LEU A 1 92 ? 3.611 0.033 -8.802 1.00 88.56 92 LEU A O 1
ATOM 710 N N . ALA A 1 93 ? 1.953 1.460 -9.280 1.00 88.19 93 ALA A N 1
ATOM 711 C CA . ALA A 1 93 ? 2.179 1.434 -10.726 1.00 88.19 93 ALA A CA 1
ATOM 712 C C . ALA A 1 93 ? 3.550 2.011 -11.094 1.00 88.19 93 ALA A C 1
ATOM 714 O O . ALA A 1 93 ? 4.321 1.358 -11.792 1.00 88.19 93 ALA A O 1
ATOM 715 N N . ILE A 1 94 ? 3.887 3.196 -10.576 1.00 84.81 94 ILE A N 1
ATOM 716 C CA . ILE A 1 94 ? 5.196 3.832 -10.790 1.00 84.81 94 ILE A CA 1
ATOM 717 C C . ILE A 1 94 ? 6.314 2.944 -10.233 1.00 84.81 94 ILE A C 1
ATOM 719 O O . ILE A 1 94 ? 7.328 2.735 -10.895 1.00 84.81 94 ILE A O 1
ATOM 723 N N . SER A 1 95 ? 6.120 2.385 -9.035 1.00 85.06 95 SER A N 1
ATOM 724 C CA . SER A 1 95 ? 7.079 1.459 -8.424 1.00 85.06 95 SER A CA 1
ATOM 725 C C . SER A 1 95 ? 7.307 0.206 -9.283 1.00 85.06 95 SER A C 1
ATOM 727 O O . SER A 1 95 ? 8.455 -0.145 -9.565 1.00 85.06 95 SER A O 1
ATOM 729 N N . SER A 1 96 ? 6.235 -0.427 -9.776 1.00 86.50 96 SER A N 1
ATOM 730 C CA . SER A 1 96 ? 6.314 -1.576 -10.686 1.00 86.50 96 SER A CA 1
ATOM 731 C C . SER A 1 96 ? 7.037 -1.232 -11.988 1.00 86.50 96 SER A C 1
ATOM 733 O O . SER A 1 96 ? 7.879 -2.007 -12.429 1.00 86.50 96 SER A O 1
ATOM 735 N N . ILE A 1 97 ? 6.765 -0.064 -12.582 1.00 86.38 97 ILE A N 1
ATOM 736 C CA . ILE A 1 97 ? 7.425 0.391 -13.817 1.00 86.38 97 ILE A CA 1
ATOM 737 C C . ILE A 1 97 ? 8.930 0.572 -13.594 1.00 86.38 97 ILE A C 1
ATOM 739 O O . ILE A 1 97 ? 9.723 0.059 -14.378 1.00 86.38 97 ILE A O 1
ATOM 743 N N . ASN A 1 98 ? 9.337 1.242 -12.511 1.00 81.44 98 ASN A N 1
ATOM 744 C CA . ASN A 1 98 ? 10.757 1.425 -12.190 1.00 81.44 98 ASN A CA 1
ATOM 745 C C . ASN A 1 98 ? 11.457 0.089 -11.899 1.00 81.44 98 ASN A C 1
ATOM 747 O O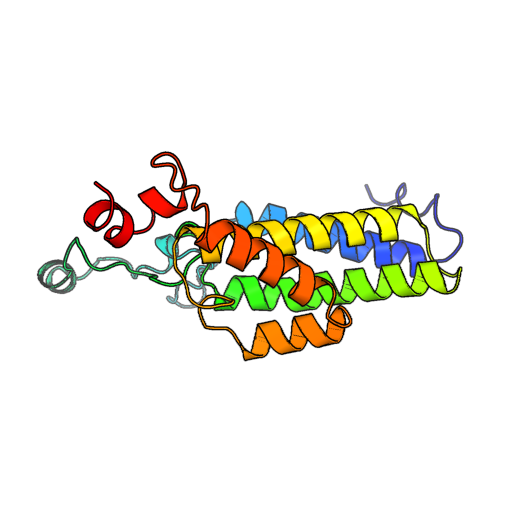 . ASN A 1 98 ? 12.600 -0.119 -12.300 1.00 81.44 98 ASN A O 1
ATOM 751 N N . THR A 1 99 ? 10.761 -0.839 -11.237 1.00 84.38 99 THR A N 1
ATOM 752 C CA . THR A 1 99 ? 11.281 -2.189 -10.980 1.00 84.38 99 THR A CA 1
ATOM 753 C C . THR A 1 99 ? 11.467 -2.966 -12.284 1.00 84.38 99 THR A C 1
ATOM 755 O O . THR A 1 99 ? 12.490 -3.621 -12.467 1.00 84.38 99 THR A O 1
ATOM 758 N N . TYR A 1 100 ? 10.515 -2.860 -13.214 1.00 85.94 100 TYR A N 1
ATOM 759 C CA . TYR A 1 100 ? 10.612 -3.475 -14.535 1.00 85.94 100 TYR A CA 1
ATOM 760 C C . TYR A 1 100 ? 11.763 -2.884 -15.361 1.00 85.94 100 TYR A C 1
ATOM 762 O O . TYR A 1 100 ? 12.559 -3.642 -15.903 1.00 85.94 100 TYR A O 1
ATOM 770 N N . ALA A 1 101 ? 11.907 -1.554 -15.384 1.00 83.44 101 ALA A N 1
ATOM 771 C CA . ALA A 1 101 ? 13.004 -0.879 -16.082 1.00 83.44 101 ALA A CA 1
ATOM 772 C C . ALA A 1 101 ? 14.382 -1.315 -15.555 1.00 83.44 101 ALA A C 1
ATOM 774 O O . ALA A 1 101 ? 15.312 -1.536 -16.326 1.00 83.44 101 ALA A O 1
ATOM 775 N N . PHE A 1 102 ? 14.512 -1.508 -14.239 1.00 83.38 102 PHE A N 1
ATOM 776 C CA . PHE A 1 102 ? 15.726 -2.079 -13.659 1.00 83.38 102 PHE A CA 1
ATOM 777 C C . PHE A 1 102 ? 15.981 -3.522 -14.133 1.00 83.38 102 PHE A C 1
ATOM 779 O O . PHE A 1 102 ? 17.113 -3.857 -14.476 1.00 83.38 102 PHE A O 1
ATOM 786 N N . MET A 1 103 ? 14.945 -4.369 -14.202 1.00 85.25 103 MET A N 1
ATOM 787 C CA . MET A 1 103 ? 15.072 -5.750 -14.696 1.00 85.25 103 MET A CA 1
ATOM 788 C C . MET A 1 103 ? 15.479 -5.826 -16.173 1.00 85.25 103 MET A C 1
ATOM 790 O O . MET A 1 103 ? 16.152 -6.778 -16.560 1.00 85.25 103 MET A O 1
ATOM 794 N N . THR A 1 104 ? 15.103 -4.842 -16.992 1.00 88.31 104 THR A N 1
ATOM 795 C CA . THR A 1 104 ? 15.507 -4.748 -18.405 1.00 88.31 104 THR A CA 1
ATOM 796 C C . THR A 1 104 ? 16.849 -4.036 -18.611 1.00 88.31 104 THR A C 1
ATOM 798 O O . THR A 1 104 ? 17.226 -3.791 -19.751 1.00 88.31 104 THR A O 1
ATOM 801 N N . HIS A 1 105 ? 17.588 -3.730 -17.534 1.00 80.56 105 HIS A N 1
ATOM 802 C CA . HIS A 1 105 ? 18.842 -2.960 -17.542 1.00 80.56 105 HIS A CA 1
ATOM 803 C C . HIS A 1 105 ? 18.715 -1.516 -18.072 1.00 80.56 105 HIS A C 1
ATOM 805 O O . HIS A 1 105 ? 19.718 -0.891 -18.404 1.00 80.56 105 HIS A O 1
ATOM 811 N N . GLU A 1 106 ? 17.498 -0.967 -18.109 1.00 76.69 106 GLU A N 1
ATOM 812 C CA . GLU A 1 106 ? 17.196 0.410 -18.534 1.00 76.69 106 GLU A CA 1
ATOM 813 C C . GLU A 1 106 ? 16.949 1.362 -17.349 1.00 76.69 106 GLU A C 1
ATOM 815 O O . GLU A 1 106 ? 16.531 2.501 -17.540 1.00 76.69 106 GLU A O 1
ATOM 820 N N . GLY A 1 107 ? 17.128 0.894 -16.111 1.00 71.19 107 GLY A N 1
ATOM 821 C CA . GLY A 1 107 ? 16.808 1.654 -14.906 1.00 71.19 107 GLY A CA 1
ATOM 822 C C . GLY A 1 107 ? 17.812 1.451 -13.781 1.00 71.19 107 GLY A C 1
ATOM 823 O O . GLY A 1 107 ? 18.549 0.466 -13.733 1.00 71.19 107 GLY A O 1
ATOM 824 N N . GLU A 1 108 ? 17.818 2.385 -12.833 1.00 77.50 108 GLU A N 1
ATOM 825 C CA . GLU A 1 108 ? 18.750 2.365 -11.711 1.00 77.50 108 GLU A CA 1
ATOM 826 C C . GLU A 1 108 ? 18.285 1.460 -10.563 1.00 77.50 108 GLU A C 1
ATOM 828 O O . GLU A 1 108 ? 17.165 1.562 -10.051 1.00 77.50 108 GLU A O 1
ATOM 833 N N . GLY A 1 109 ? 19.195 0.606 -10.087 1.00 78.19 109 GLY A N 1
ATOM 834 C CA . GLY A 1 109 ? 18.892 -0.383 -9.049 1.00 78.19 109 GLY A CA 1
ATOM 835 C C . GLY A 1 109 ? 18.481 0.200 -7.702 1.00 78.19 109 GLY A C 1
ATOM 836 O O . GLY A 1 109 ? 17.686 -0.415 -6.994 1.00 78.19 109 GLY A O 1
ATOM 837 N N . TRP A 1 110 ? 18.954 1.395 -7.339 1.00 75.69 110 TRP A N 1
ATOM 838 C CA . TRP A 1 110 ? 18.553 2.014 -6.074 1.00 75.69 110 TRP A CA 1
ATOM 839 C C . TRP A 1 110 ? 17.095 2.498 -6.105 1.00 75.69 110 TRP A C 1
ATOM 841 O O . TRP A 1 110 ? 16.401 2.369 -5.097 1.00 75.69 110 TRP A O 1
ATOM 851 N N . VAL A 1 111 ? 16.596 2.973 -7.256 1.00 77.31 111 VAL A N 1
ATOM 852 C CA . VAL A 1 111 ? 15.191 3.386 -7.431 1.00 77.31 111 VAL A CA 1
ATOM 853 C C . VAL A 1 111 ? 14.274 2.171 -7.304 1.00 77.31 111 VAL A C 1
ATOM 855 O O . VAL A 1 111 ? 13.288 2.208 -6.564 1.00 77.31 111 VAL A O 1
ATOM 858 N N . ALA A 1 112 ? 14.638 1.062 -7.956 1.00 82.00 112 ALA A N 1
ATOM 859 C CA . ALA A 1 112 ? 13.943 -0.213 -7.800 1.00 82.00 112 ALA A CA 1
ATOM 860 C C . ALA A 1 112 ? 13.993 -0.713 -6.345 1.00 82.00 112 ALA A C 1
ATOM 862 O O . ALA A 1 112 ? 12.973 -1.135 -5.800 1.00 82.00 112 ALA A O 1
ATOM 863 N N . GLY A 1 113 ? 15.145 -0.592 -5.679 1.00 83.12 113 GLY A N 1
ATOM 864 C CA . GLY A 1 113 ? 15.313 -0.945 -4.269 1.00 83.12 113 GLY A CA 1
ATOM 865 C C . GLY A 1 113 ? 14.362 -0.181 -3.342 1.00 83.12 113 GLY A C 1
ATOM 866 O O . GLY A 1 113 ? 13.700 -0.794 -2.501 1.00 83.12 113 GLY A O 1
ATOM 867 N N . ILE A 1 114 ? 14.221 1.136 -3.528 1.00 83.06 114 ILE A N 1
ATOM 868 C CA . ILE A 1 114 ? 13.257 1.942 -2.764 1.00 83.06 114 ILE A CA 1
ATOM 869 C C . ILE A 1 114 ? 11.818 1.522 -3.088 1.00 83.06 114 ILE A C 1
ATOM 871 O O . ILE A 1 114 ? 11.007 1.384 -2.172 1.00 83.06 114 ILE A O 1
ATOM 875 N N . GLY A 1 115 ? 11.497 1.284 -4.361 1.00 83.00 115 GLY A N 1
ATOM 876 C CA . GLY A 1 115 ? 10.170 0.839 -4.788 1.00 83.00 115 GLY A CA 1
ATOM 877 C C . GLY A 1 115 ? 9.742 -0.485 -4.145 1.00 83.00 115 GLY A C 1
ATOM 878 O O . GLY A 1 115 ? 8.625 -0.593 -3.625 1.00 83.00 115 GLY A O 1
ATOM 879 N N . ILE A 1 116 ? 10.648 -1.465 -4.109 1.00 88.00 116 ILE A N 1
ATOM 880 C CA . ILE A 1 116 ? 10.450 -2.764 -3.450 1.00 88.00 116 ILE A CA 1
ATOM 881 C C . ILE A 1 116 ? 10.307 -2.585 -1.935 1.00 88.00 116 ILE A C 1
ATOM 883 O O . ILE A 1 116 ? 9.388 -3.142 -1.332 1.00 88.00 116 ILE A O 1
ATOM 887 N N . GLY A 1 117 ? 11.174 -1.782 -1.312 1.00 87.12 117 GLY A N 1
ATOM 888 C CA . GLY A 1 117 ? 11.098 -1.485 0.119 1.00 87.12 117 GLY A CA 1
ATOM 889 C C . GLY A 1 117 ? 9.760 -0.850 0.507 1.00 87.12 117 GLY A C 1
ATOM 890 O O . GLY A 1 117 ? 9.113 -1.286 1.460 1.00 87.12 117 GLY A O 1
ATOM 891 N N . LEU A 1 118 ? 9.297 0.126 -0.277 1.00 86.56 118 LEU A N 1
ATOM 892 C CA . LEU A 1 118 ? 8.005 0.775 -0.084 1.00 86.56 118 LEU A CA 1
ATOM 893 C C . LEU A 1 118 ? 6.850 -0.227 -0.221 1.00 86.56 118 LEU A C 1
ATOM 895 O O . LEU A 1 118 ? 5.953 -0.239 0.621 1.00 86.56 118 LEU A O 1
ATOM 899 N N . LEU A 1 119 ? 6.886 -1.099 -1.234 1.00 91.75 119 LEU A N 1
ATOM 900 C CA . LEU A 1 119 ? 5.895 -2.162 -1.422 1.00 91.75 119 LEU A CA 1
ATOM 901 C C . LEU A 1 119 ? 5.820 -3.069 -0.189 1.00 91.75 119 LEU A C 1
ATOM 903 O O . LEU A 1 119 ? 4.726 -3.301 0.326 1.00 91.75 119 LEU A O 1
ATOM 907 N N . LEU A 1 120 ? 6.966 -3.541 0.310 1.00 91.75 120 LEU A N 1
ATOM 908 C CA . LEU A 1 120 ? 7.048 -4.420 1.481 1.00 91.75 120 LEU A CA 1
ATOM 909 C C . LEU A 1 120 ? 6.463 -3.757 2.731 1.00 91.75 120 LEU A C 1
ATOM 911 O O . LEU A 1 120 ? 5.649 -4.369 3.430 1.00 91.75 120 LEU A O 1
ATOM 915 N N . VAL A 1 121 ? 6.845 -2.505 2.999 1.00 88.06 121 VAL A N 1
ATOM 916 C CA . VAL A 1 121 ? 6.361 -1.738 4.156 1.00 88.06 121 VAL A CA 1
ATOM 917 C C . VAL A 1 121 ? 4.854 -1.505 4.061 1.00 88.06 121 VAL A C 1
ATOM 919 O O . VAL A 1 121 ? 4.139 -1.753 5.033 1.00 88.06 121 VAL A O 1
ATOM 922 N N . LEU A 1 122 ? 4.351 -1.079 2.900 1.00 88.94 122 LEU A N 1
ATOM 923 C CA . LEU A 1 122 ? 2.928 -0.795 2.702 1.00 88.94 122 LEU A CA 1
ATOM 924 C C . LEU A 1 122 ? 2.074 -2.064 2.769 1.00 88.94 122 LEU A C 1
ATOM 926 O O . LEU A 1 122 ? 1.053 -2.065 3.455 1.00 88.94 122 LEU A O 1
ATOM 930 N N . ALA A 1 123 ? 2.495 -3.149 2.115 1.00 91.31 123 ALA A N 1
ATOM 931 C CA . ALA A 1 123 ? 1.775 -4.421 2.128 1.00 91.31 123 ALA A CA 1
ATOM 932 C C . ALA A 1 123 ? 1.698 -4.998 3.546 1.00 91.31 123 ALA A C 1
ATOM 934 O O . ALA A 1 123 ? 0.614 -5.342 4.024 1.00 91.31 123 ALA A O 1
ATOM 935 N N . THR A 1 124 ? 2.837 -5.040 4.244 1.00 90.56 124 THR A N 1
ATOM 936 C CA . THR A 1 124 ? 2.915 -5.562 5.612 1.00 90.56 124 THR A CA 1
ATOM 937 C C . THR A 1 124 ? 2.126 -4.682 6.573 1.00 90.56 124 THR A C 1
ATOM 939 O O . THR A 1 124 ? 1.306 -5.192 7.328 1.00 90.56 124 THR A O 1
ATOM 942 N N . GLY A 1 125 ? 2.320 -3.362 6.531 1.00 85.38 125 GLY A N 1
ATOM 943 C CA . GLY A 1 1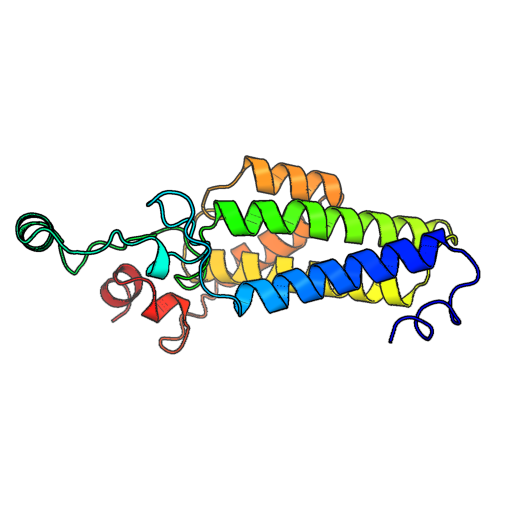25 ? 1.641 -2.419 7.418 1.00 85.38 125 GLY A CA 1
ATOM 944 C C . GLY A 1 125 ? 0.123 -2.425 7.237 1.00 85.38 125 GLY A C 1
ATOM 945 O O . GLY A 1 125 ? -0.608 -2.525 8.224 1.00 85.38 125 GLY A O 1
ATOM 946 N N . ALA A 1 126 ? -0.360 -2.381 5.992 1.00 87.69 126 ALA A N 1
ATOM 947 C CA . ALA A 1 126 ? -1.790 -2.414 5.697 1.00 87.69 126 ALA A CA 1
ATOM 948 C C . ALA A 1 126 ? -2.419 -3.759 6.087 1.00 87.69 126 ALA A C 1
ATOM 950 O O . ALA A 1 126 ? -3.445 -3.776 6.768 1.00 87.69 126 ALA A O 1
ATOM 951 N N . GLY A 1 127 ? -1.784 -4.880 5.724 1.00 87.81 127 GLY A N 1
ATOM 952 C CA . GLY A 1 127 ? -2.272 -6.219 6.062 1.00 87.81 127 GLY A CA 1
ATOM 953 C C . GLY A 1 127 ? -2.313 -6.439 7.569 1.00 87.81 127 GLY A C 1
ATOM 954 O O . GLY A 1 127 ? -3.339 -6.837 8.123 1.00 87.81 127 GLY A O 1
ATOM 955 N N . PHE A 1 128 ? -1.225 -6.093 8.255 1.00 86.75 128 PHE A N 1
ATOM 956 C CA . PHE A 1 128 ? -1.115 -6.248 9.698 1.00 86.75 128 PHE A CA 1
ATOM 957 C C . PHE A 1 128 ? -2.103 -5.343 10.457 1.00 86.75 128 PHE A C 1
ATOM 959 O O . PHE A 1 128 ? -2.735 -5.772 11.426 1.00 86.75 128 PHE A O 1
ATOM 966 N N . SER A 1 129 ? -2.290 -4.100 10.003 1.00 83.62 129 SER A N 1
ATOM 967 C CA . SER A 1 129 ? -3.284 -3.174 10.561 1.00 83.62 129 SER A CA 1
ATOM 968 C C . SER A 1 129 ? -4.705 -3.721 10.410 1.00 83.62 129 SER A C 1
ATOM 970 O O . SER A 1 129 ? -5.423 -3.867 11.401 1.00 83.62 129 SER A O 1
ATOM 972 N N . ASP A 1 130 ? -5.099 -4.123 9.202 1.00 86.62 130 ASP A N 1
ATOM 973 C CA . ASP A 1 130 ? -6.452 -4.625 8.961 1.00 86.62 130 ASP A CA 1
ATOM 974 C C . ASP A 1 130 ? -6.727 -5.923 9.736 1.00 86.62 130 ASP A C 1
ATOM 976 O O . ASP A 1 130 ? -7.798 -6.078 10.329 1.00 86.62 130 ASP A O 1
ATOM 980 N N . GLY A 1 131 ? -5.748 -6.831 9.799 1.00 85.44 131 GLY A N 1
ATOM 981 C CA . GLY A 1 131 ? -5.869 -8.099 10.519 1.00 85.44 131 GLY A CA 1
ATOM 982 C C . GLY A 1 131 ? -5.933 -7.928 12.039 1.00 85.44 131 GLY A C 1
ATOM 983 O O . GLY A 1 131 ? -6.782 -8.534 12.697 1.00 85.44 131 GLY A O 1
ATOM 984 N N . SER A 1 132 ? -5.090 -7.062 12.612 1.00 84.25 132 SER A N 1
ATOM 985 C CA . SER A 1 132 ? -5.018 -6.854 14.070 1.00 84.25 132 SER A CA 1
ATOM 986 C C . SER A 1 132 ? -6.304 -6.254 14.648 1.00 84.25 132 SER A C 1
ATOM 988 O O . SER A 1 132 ? -6.762 -6.664 15.725 1.00 84.25 132 SER A O 1
ATOM 990 N N . TRP A 1 133 ? -6.936 -5.342 13.909 1.00 78.19 133 TRP A N 1
ATOM 991 C CA . TRP A 1 133 ? -8.187 -4.682 14.293 1.00 78.19 133 TRP A CA 1
ATOM 992 C C . TRP A 1 133 ? -9.450 -5.418 13.826 1.00 78.19 133 TRP A C 1
ATOM 994 O O . TRP A 1 133 ? -10.561 -5.009 14.164 1.00 78.19 133 TRP A O 1
ATOM 1004 N N . GLY A 1 134 ? -9.296 -6.544 13.122 1.00 80.19 134 GLY A N 1
ATOM 1005 C CA . GLY A 1 134 ? -10.406 -7.388 12.680 1.00 80.19 134 GLY A CA 1
ATOM 1006 C C . GLY A 1 134 ? -11.239 -6.769 11.558 1.00 80.19 134 GLY A C 1
ATOM 1007 O O . GLY A 1 134 ? -12.424 -7.082 11.429 1.00 80.19 134 GLY A O 1
ATOM 1008 N N . TYR A 1 135 ? -10.641 -5.887 10.759 1.00 83.81 135 TYR A N 1
ATOM 1009 C CA . TYR A 1 135 ? -11.266 -5.384 9.545 1.00 83.81 135 TYR A CA 1
ATOM 1010 C C . TYR A 1 135 ? -11.377 -6.490 8.492 1.00 83.81 135 TYR A C 1
ATOM 1012 O O . TYR A 1 135 ? -10.647 -7.484 8.505 1.00 83.81 135 TYR A O 1
ATOM 1020 N N . ARG A 1 136 ? -12.293 -6.305 7.537 1.00 85.12 136 ARG A N 1
ATOM 1021 C CA . ARG A 1 136 ? -12.308 -7.107 6.305 1.00 85.12 136 ARG A CA 1
ATOM 1022 C C . ARG A 1 136 ? -11.041 -6.819 5.491 1.00 85.12 136 ARG A C 1
ATOM 1024 O O . ARG A 1 136 ? -10.462 -5.745 5.631 1.00 85.12 136 ARG A O 1
ATOM 1031 N N . ILE A 1 137 ? -10.651 -7.754 4.625 1.00 86.44 137 ILE A N 1
ATOM 1032 C CA . ILE A 1 137 ? -9.548 -7.568 3.665 1.00 86.44 137 ILE A CA 1
ATOM 1033 C C . ILE A 1 137 ? -9.744 -6.243 2.913 1.00 86.44 137 ILE A C 1
ATOM 1035 O O . ILE A 1 137 ? -10.844 -5.960 2.427 1.00 86.44 137 ILE A O 1
ATOM 1039 N N . ALA A 1 138 ? -8.695 -5.420 2.882 1.00 85.56 138 ALA A N 1
ATOM 1040 C CA . ALA A 1 138 ? -8.666 -4.069 2.323 1.00 85.56 138 ALA A CA 1
ATOM 1041 C C . ALA A 1 138 ? -9.809 -3.158 2.812 1.00 85.56 138 ALA A C 1
ATOM 1043 O O . ALA A 1 138 ? -10.272 -2.27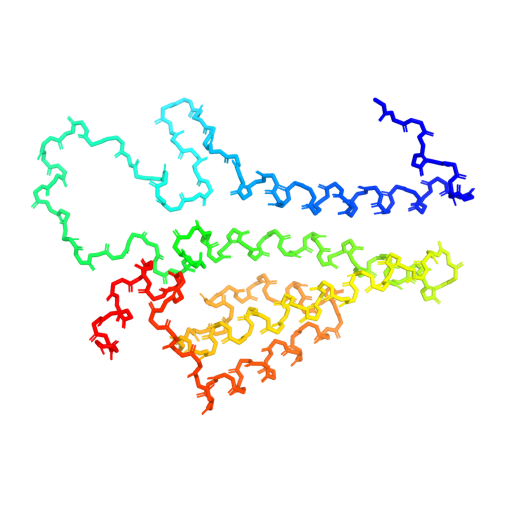8 2.088 1.00 85.56 138 ALA A O 1
ATOM 1044 N N . ARG A 1 139 ? -10.342 -3.412 4.015 1.00 83.88 139 ARG A N 1
ATOM 1045 C CA . ARG A 1 139 ? -11.536 -2.754 4.577 1.00 83.88 139 ARG A CA 1
ATOM 1046 C C . ARG A 1 139 ? -12.748 -2.754 3.626 1.00 83.88 139 ARG A C 1
ATOM 1048 O O . ARG A 1 139 ? -13.601 -1.876 3.709 1.00 83.88 139 ARG A O 1
ATOM 1055 N N . GLY A 1 140 ? -12.844 -3.754 2.742 1.00 84.88 140 GLY A N 1
ATOM 1056 C CA . GLY A 1 140 ? -13.918 -3.906 1.750 1.00 84.88 140 GLY A CA 1
ATOM 1057 C C . GLY A 1 140 ? -13.642 -3.286 0.375 1.00 84.88 140 GLY A C 1
ATOM 1058 O O . GLY A 1 140 ? -14.501 -3.353 -0.500 1.00 84.88 140 GLY A O 1
ATOM 1059 N N . GLN A 1 141 ? -12.457 -2.718 0.147 1.00 87.56 141 GLN A N 1
ATOM 1060 C CA . GLN A 1 141 ? -12.074 -2.093 -1.121 1.00 87.56 141 GLN A CA 1
ATOM 1061 C C . GLN A 1 141 ? -11.522 -3.096 -2.156 1.00 87.56 141 GLN A C 1
ATOM 1063 O O . GLN A 1 141 ? -10.400 -2.973 -2.650 1.00 87.56 141 GLN A O 1
ATOM 1068 N N . TYR A 1 142 ? -12.317 -4.110 -2.507 1.00 87.94 142 TYR A N 1
ATOM 1069 C CA . TYR A 1 142 ? -11.862 -5.223 -3.351 1.00 87.94 142 TYR A CA 1
ATOM 1070 C C . TYR A 1 142 ? -11.450 -4.806 -4.767 1.00 87.94 142 TYR A C 1
ATOM 1072 O O . TYR A 1 142 ? -10.459 -5.314 -5.279 1.00 87.94 142 TYR A O 1
ATOM 1080 N N . THR A 1 143 ? -12.151 -3.853 -5.392 1.00 86.25 143 THR A N 1
ATOM 1081 C CA . THR A 1 143 ? -11.812 -3.385 -6.748 1.00 86.25 143 THR A CA 1
ATOM 1082 C C . THR A 1 143 ? -10.396 -2.811 -6.807 1.00 86.25 143 THR A C 1
ATOM 1084 O O . THR A 1 143 ? -9.615 -3.163 -7.684 1.00 86.25 143 THR A O 1
ATOM 1087 N N . GLN A 1 144 ? -10.039 -1.963 -5.842 1.00 86.25 144 GLN A N 1
ATOM 1088 C CA . GLN A 1 144 ? -8.723 -1.322 -5.783 1.00 86.25 144 GLN A CA 1
ATOM 1089 C C . GLN A 1 144 ? -7.637 -2.337 -5.420 1.00 86.25 144 GLN A C 1
ATOM 1091 O O . GLN A 1 144 ? -6.552 -2.321 -5.996 1.00 86.25 144 GLN A O 1
ATOM 1096 N N . PHE A 1 145 ? -7.957 -3.266 -4.519 1.00 88.44 145 PHE A N 1
ATOM 1097 C CA . PHE A 1 145 ? -7.069 -4.363 -4.154 1.00 88.44 145 PHE A CA 1
ATOM 1098 C C . PHE A 1 145 ? -6.741 -5.270 -5.350 1.00 88.44 145 PHE A C 1
ATOM 1100 O O . PHE A 1 145 ? -5.583 -5.635 -5.543 1.00 88.44 145 PHE A O 1
ATOM 1107 N N . ILE A 1 146 ? -7.726 -5.585 -6.199 1.00 92.38 146 ILE A N 1
ATOM 1108 C CA . ILE A 1 146 ? -7.516 -6.356 -7.435 1.00 92.38 146 ILE A CA 1
ATOM 1109 C C . ILE A 1 146 ? -6.602 -5.591 -8.397 1.00 92.38 146 ILE A C 1
ATOM 1111 O O . ILE A 1 146 ? -5.654 -6.174 -8.914 1.00 92.38 146 ILE A O 1
ATOM 1115 N N . ILE A 1 147 ? -6.824 -4.288 -8.594 1.00 92.38 147 ILE A N 1
ATOM 1116 C CA . ILE A 1 147 ? -5.962 -3.457 -9.453 1.00 92.38 147 ILE A CA 1
ATOM 1117 C C . ILE A 1 147 ? -4.509 -3.495 -8.956 1.00 92.38 147 ILE A C 1
ATOM 1119 O O . ILE A 1 147 ? -3.597 -3.768 -9.734 1.00 92.38 147 ILE A O 1
ATOM 1123 N N . VAL A 1 148 ? -4.290 -3.296 -7.653 1.00 92.69 148 VAL A N 1
ATOM 1124 C CA . VAL A 1 148 ? -2.956 -3.386 -7.035 1.00 92.69 148 VAL A CA 1
ATOM 1125 C C . VAL A 1 148 ? -2.347 -4.782 -7.201 1.00 92.69 148 VAL A C 1
ATOM 1127 O O . VAL A 1 148 ? -1.157 -4.904 -7.492 1.00 92.69 148 VAL A O 1
ATOM 1130 N N . THR A 1 149 ? -3.156 -5.836 -7.064 1.00 93.44 149 THR A N 1
ATOM 1131 C CA . THR A 1 149 ? -2.724 -7.225 -7.284 1.00 93.44 149 THR A CA 1
ATOM 1132 C C . THR A 1 149 ? -2.180 -7.396 -8.700 1.00 93.44 149 THR A C 1
ATOM 1134 O O . THR A 1 149 ? -1.089 -7.928 -8.867 1.00 93.44 149 THR A O 1
ATOM 1137 N N . VAL A 1 150 ? -2.898 -6.907 -9.714 1.00 94.50 150 VAL A N 1
ATOM 1138 C CA . VAL A 1 150 ? -2.476 -7.005 -11.119 1.00 94.50 150 VAL A CA 1
ATOM 1139 C C . VAL A 1 150 ? -1.192 -6.209 -11.364 1.00 94.50 150 VAL A C 1
ATOM 1141 O O . VAL A 1 150 ? -0.241 -6.752 -11.919 1.00 94.50 150 VAL A O 1
ATOM 1144 N N . ILE A 1 151 ? -1.123 -4.961 -10.888 1.00 92.12 151 ILE A N 1
ATOM 1145 C CA . ILE A 1 151 ? 0.046 -4.075 -11.057 1.00 92.12 151 ILE A CA 1
ATOM 1146 C C . ILE A 1 151 ? 1.325 -4.671 -10.459 1.00 92.12 151 ILE A C 1
ATOM 1148 O O . ILE A 1 151 ? 2.417 -4.460 -10.982 1.00 92.12 151 ILE A O 1
ATOM 1152 N N . THR A 1 152 ? 1.203 -5.389 -9.345 1.00 91.75 152 THR A N 1
ATOM 1153 C CA . THR A 1 152 ? 2.345 -5.941 -8.599 1.00 91.75 152 THR A CA 1
ATOM 1154 C C . THR A 1 152 ? 2.561 -7.429 -8.863 1.00 91.75 152 THR A C 1
ATOM 1156 O O . THR A 1 152 ? 3.325 -8.074 -8.146 1.00 91.75 152 THR A O 1
ATOM 1159 N N . VAL A 1 153 ? 1.865 -7.993 -9.859 1.00 94.44 153 VAL A N 1
ATOM 1160 C CA . VAL A 1 153 ? 1.908 -9.425 -10.203 1.00 94.44 153 VAL A CA 1
ATOM 1161 C C . VAL A 1 153 ? 1.659 -10.311 -8.965 1.00 94.44 153 VAL A C 1
ATOM 1163 O O . VAL A 1 153 ? 2.280 -11.345 -8.749 1.00 94.44 153 VAL A O 1
ATOM 1166 N N . GLY A 1 154 ? 0.761 -9.868 -8.085 1.00 91.75 154 GLY A N 1
ATOM 1167 C CA . GLY A 1 154 ? 0.350 -10.582 -6.878 1.00 91.75 154 GLY A CA 1
ATOM 1168 C C . GLY A 1 154 ? 1.312 -10.508 -5.690 1.00 91.75 154 GLY A C 1
ATOM 1169 O O . GLY A 1 154 ? 0.923 -10.929 -4.599 1.00 91.75 154 GLY A O 1
ATOM 1170 N N . VAL A 1 155 ? 2.511 -9.932 -5.836 1.00 93.62 155 VAL A N 1
ATOM 1171 C CA . VAL A 1 155 ? 3.512 -9.855 -4.754 1.00 93.62 155 VAL A CA 1
ATOM 1172 C C . VAL A 1 155 ? 2.968 -9.076 -3.557 1.00 93.62 155 VAL A C 1
ATOM 1174 O O . VAL A 1 155 ? 3.016 -9.565 -2.426 1.00 93.62 155 VAL A O 1
ATOM 1177 N N . PHE A 1 156 ? 2.368 -7.905 -3.801 1.00 93.69 156 PHE A N 1
ATOM 1178 C CA . PHE A 1 156 ? 1.745 -7.103 -2.745 1.00 93.69 156 PHE A CA 1
ATOM 1179 C C . PHE A 1 156 ? 0.672 -7.902 -2.001 1.00 93.69 156 PHE A C 1
ATOM 1181 O O . PHE A 1 156 ? 0.625 -7.898 -0.774 1.00 93.69 156 PHE A O 1
ATOM 1188 N N . THR A 1 157 ? -0.165 -8.623 -2.743 1.00 94.12 157 THR A N 1
ATOM 1189 C CA . THR A 1 157 ? -1.287 -9.396 -2.203 1.00 94.12 157 THR A CA 1
ATOM 1190 C C . THR A 1 157 ? -0.822 -10.567 -1.353 1.00 94.12 157 THR A C 1
ATOM 1192 O O . THR A 1 157 ? -1.372 -10.780 -0.274 1.00 94.12 157 THR A O 1
ATOM 1195 N N . ALA A 1 158 ? 0.217 -11.287 -1.777 1.00 96.31 158 ALA A N 1
ATOM 1196 C CA . ALA A 1 158 ? 0.796 -12.377 -0.998 1.00 96.31 158 ALA A CA 1
ATOM 1197 C C . ALA A 1 158 ? 1.339 -11.880 0.353 1.00 96.31 158 ALA A C 1
ATOM 1199 O O . ALA A 1 158 ? 0.997 -12.434 1.401 1.00 96.31 158 ALA A O 1
ATOM 1200 N N . ILE A 1 159 ? 2.114 -10.789 0.343 1.00 96.06 159 ILE A N 1
ATOM 1201 C CA . ILE A 1 159 ? 2.672 -10.183 1.562 1.00 96.06 159 ILE A CA 1
ATOM 1202 C C . ILE A 1 159 ? 1.554 -9.635 2.455 1.00 96.06 159 ILE A C 1
ATOM 1204 O O . ILE A 1 159 ? 1.528 -9.911 3.655 1.00 96.06 159 ILE A O 1
ATOM 1208 N N . TYR A 1 160 ? 0.602 -8.901 1.871 1.00 94.75 160 TYR A N 1
ATOM 1209 C CA . TYR A 1 160 ? -0.544 -8.336 2.579 1.00 94.75 160 TYR A CA 1
ATOM 1210 C C . TYR A 1 160 ? -1.351 -9.428 3.286 1.00 94.75 160 TYR A C 1
ATOM 1212 O O . TYR A 1 160 ? -1.652 -9.297 4.472 1.00 94.75 160 TYR A O 1
ATOM 1220 N N . LEU A 1 161 ? -1.688 -10.519 2.589 1.00 94.69 161 LEU A N 1
ATOM 1221 C CA . LEU A 1 161 ? -2.473 -11.611 3.165 1.00 94.69 161 LEU A CA 1
ATOM 1222 C C . LEU A 1 161 ? -1.688 -12.348 4.250 1.00 94.69 161 LEU A C 1
ATOM 1224 O O . LEU A 1 161 ? -2.250 -12.623 5.310 1.00 94.69 161 LEU A O 1
ATOM 1228 N N . GLY A 1 162 ? -0.395 -12.610 4.037 1.00 93.56 162 GLY A N 1
ATOM 1229 C CA . GLY A 1 162 ? 0.473 -13.199 5.058 1.00 93.56 162 GLY A CA 1
ATOM 1230 C C . GLY A 1 162 ? 0.483 -12.368 6.343 1.00 93.56 162 GLY A C 1
ATOM 1231 O O . GLY A 1 162 ? 0.225 -12.893 7.428 1.00 93.56 162 GLY A O 1
ATOM 1232 N N . ALA A 1 163 ? 0.677 -11.054 6.217 1.00 91.31 163 ALA A N 1
ATOM 1233 C CA . ALA A 1 163 ? 0.629 -10.123 7.341 1.00 91.31 163 ALA A CA 1
ATOM 1234 C C . ALA A 1 163 ? -0.766 -10.046 7.987 1.00 91.31 163 ALA A C 1
ATOM 1236 O O . ALA A 1 163 ? -0.875 -10.022 9.213 1.00 91.31 163 ALA A O 1
ATOM 1237 N N . TYR A 1 164 ? -1.834 -10.062 7.185 1.00 90.88 164 TYR A N 1
ATOM 1238 C CA . TYR A 1 164 ? -3.221 -10.045 7.652 1.00 90.88 164 TYR A CA 1
ATOM 1239 C C . TYR A 1 164 ? -3.559 -11.271 8.499 1.00 90.88 164 TYR A C 1
ATOM 1241 O O . TYR A 1 164 ? -4.077 -11.139 9.610 1.00 90.88 164 TYR A O 1
ATOM 1249 N N . PHE A 1 165 ? -3.234 -12.471 8.014 1.00 91.81 165 PHE A N 1
ATOM 1250 C CA . PHE A 1 165 ? -3.471 -13.702 8.763 1.00 91.81 165 PHE A CA 1
ATOM 1251 C C . PHE A 1 165 ? -2.573 -13.785 9.999 1.00 91.81 165 PHE A C 1
ATOM 1253 O O . PHE A 1 165 ? -3.068 -14.110 11.079 1.00 91.81 165 PHE A O 1
ATOM 1260 N N . ALA A 1 166 ? -1.296 -13.403 9.897 1.00 91.19 166 ALA A N 1
ATOM 1261 C CA . ALA A 1 166 ? -0.400 -13.337 11.051 1.00 91.19 166 ALA A CA 1
ATOM 1262 C C . ALA A 1 166 ? -0.949 -12.407 12.148 1.00 91.19 166 ALA A C 1
ATOM 1264 O O . ALA A 1 166 ? -1.011 -12.792 13.318 1.00 91.19 166 ALA A O 1
ATOM 1265 N N . ALA A 1 167 ? -1.432 -11.220 11.774 1.00 87.38 167 ALA A N 1
ATOM 1266 C CA . ALA A 1 167 ? -2.038 -10.267 12.699 1.00 87.38 167 ALA A CA 1
ATOM 1267 C C . ALA A 1 167 ? -3.383 -10.740 13.258 1.00 87.38 167 ALA A C 1
ATOM 1269 O O . ALA A 1 167 ? -3.719 -10.427 14.397 1.00 87.38 167 ALA A O 1
ATOM 1270 N N . LYS A 1 168 ? -4.150 -11.522 12.492 1.00 87.44 168 LYS A N 1
ATOM 1271 C CA . LYS A 1 168 ? -5.391 -12.139 12.972 1.00 87.44 168 LYS A CA 1
ATOM 1272 C C . LYS A 1 168 ? -5.118 -13.168 14.073 1.00 87.44 168 LYS A C 1
ATOM 1274 O O . LYS A 1 168 ? -5.886 -13.242 15.030 1.00 87.44 168 LYS A O 1
ATOM 1279 N N . HIS A 1 169 ? -4.027 -13.928 13.959 1.00 85.62 169 HIS A N 1
ATOM 1280 C CA . HIS A 1 169 ? -3.607 -14.901 14.972 1.00 85.62 169 HIS A CA 1
ATOM 1281 C C . HIS A 1 169 ? -2.887 -14.260 16.167 1.00 85.62 169 HIS A C 1
ATOM 1283 O O . HIS A 1 169 ? -3.037 -14.737 17.291 1.00 85.62 169 HIS A O 1
ATOM 1289 N N . ARG A 1 170 ? -2.126 -13.176 15.956 1.00 83.12 170 ARG A N 1
ATOM 1290 C CA . ARG A 1 170 ? -1.447 -12.414 17.019 1.00 83.12 170 ARG A CA 1
ATOM 1291 C C . ARG A 1 170 ? -1.724 -10.910 16.900 1.00 83.12 170 ARG A C 1
ATOM 1293 O O . ARG A 1 170 ? -0.860 -10.155 16.448 1.00 83.12 170 ARG A O 1
ATOM 1300 N N . PRO A 1 171 ? -2.916 -10.450 17.313 1.00 78.19 171 PRO A N 1
ATOM 1301 C CA . PRO A 1 171 ? -3.301 -9.057 17.134 1.00 78.19 171 PRO A CA 1
ATOM 1302 C C . PRO A 1 171 ? -2.527 -8.132 18.084 1.00 78.19 171 PRO A C 1
ATOM 1304 O O . PRO A 1 171 ? -2.673 -8.211 19.303 1.00 78.19 171 PRO A O 1
ATOM 1307 N N . LEU A 1 172 ? -1.743 -7.196 17.536 1.00 70.81 172 LEU A N 1
ATOM 1308 C CA . LEU A 1 172 ? -1.154 -6.097 18.315 1.00 70.81 172 LEU A CA 1
ATOM 1309 C C . LEU A 1 172 ? -2.176 -4.965 18.475 1.00 70.81 172 LEU A C 1
ATOM 1311 O O . LEU A 1 172 ? -2.250 -4.046 17.663 1.00 70.81 172 LEU A O 1
ATOM 1315 N N . ARG A 1 173 ? -2.953 -5.015 19.557 1.00 75.12 173 ARG A N 1
ATOM 1316 C CA . ARG A 1 173 ? -3.963 -4.000 19.902 1.00 75.12 173 ARG A CA 1
ATOM 1317 C C . ARG A 1 173 ? -3.441 -3.058 20.979 1.00 75.12 173 ARG A C 1
ATOM 1319 O O . ARG A 1 173 ? -3.858 -3.107 22.132 1.00 75.12 173 ARG A O 1
ATOM 1326 N N . ARG A 1 174 ? -2.477 -2.207 20.619 1.00 71.38 174 ARG A N 1
ATOM 1327 C CA . ARG A 1 174 ? -1.952 -1.199 21.553 1.00 71.38 174 ARG A CA 1
ATOM 1328 C C . ARG A 1 174 ? -2.964 -0.066 21.734 1.00 71.38 174 ARG A C 1
ATOM 1330 O O . ARG A 1 174 ? -3.320 0.595 20.760 1.00 71.38 174 ARG A O 1
ATOM 1337 N N . ARG A 1 175 ? -3.335 0.236 22.985 1.00 63.31 175 ARG A N 1
ATOM 1338 C CA . ARG A 1 175 ? -4.210 1.378 23.335 1.00 63.31 175 ARG A CA 1
ATOM 1339 C C . ARG A 1 175 ? -3.623 2.748 22.964 1.00 63.31 175 ARG A C 1
ATOM 1341 O O . ARG A 1 175 ? -4.350 3.717 22.790 1.00 63.31 175 ARG A O 1
ATOM 1348 N N . GLN A 1 176 ? -2.299 2.834 22.827 1.00 67.25 176 GLN A N 1
ATOM 1349 C CA . GLN A 1 176 ? -1.610 4.045 22.364 1.00 67.25 176 GLN A CA 1
ATOM 1350 C C . GLN A 1 176 ? -1.680 4.245 20.841 1.00 67.25 176 GLN A C 1
ATOM 1352 O O . GLN A 1 176 ? -1.290 5.304 20.359 1.00 67.25 176 GLN A O 1
ATOM 1357 N N . SER A 1 177 ? -2.147 3.254 20.073 1.00 65.19 177 SER A N 1
ATOM 1358 C CA . SER A 1 177 ? -2.253 3.389 18.619 1.00 65.19 177 SER A CA 1
ATOM 1359 C C . SER A 1 177 ? -3.290 4.445 18.230 1.00 65.19 177 SER A C 1
ATOM 1361 O O . SER A 1 177 ? -4.335 4.581 18.873 1.00 65.19 177 SER A O 1
ATOM 1363 N N . MET A 1 178 ? -3.013 5.169 17.144 1.00 69.50 178 MET A N 1
ATOM 1364 C CA . MET A 1 178 ? -3.956 6.146 16.593 1.00 69.50 178 MET A CA 1
ATOM 1365 C C . MET A 1 178 ? -5.287 5.485 16.218 1.00 69.50 178 MET A C 1
ATOM 1367 O O . MET A 1 178 ? -6.337 6.059 16.467 1.00 69.50 178 MET A O 1
ATOM 1371 N N . GLU A 1 179 ? -5.253 4.242 15.729 1.00 70.44 179 GLU A N 1
ATOM 1372 C CA . GLU A 1 179 ? -6.449 3.468 15.378 1.00 70.44 179 GLU A CA 1
ATOM 1373 C C . GLU A 1 179 ? -7.382 3.222 16.580 1.00 70.44 179 GLU A C 1
ATOM 1375 O O . GLU A 1 179 ? -8.598 3.357 16.458 1.00 70.44 179 GLU A O 1
ATOM 1380 N N . TYR A 1 180 ? -6.832 2.908 17.760 1.00 66.94 180 TYR A N 1
ATOM 1381 C CA . TYR A 1 180 ? -7.624 2.724 18.983 1.00 66.94 180 TYR A CA 1
ATOM 1382 C C . TYR A 1 180 ? -8.310 4.022 19.431 1.00 66.94 180 TYR A C 1
ATOM 1384 O O . TYR A 1 180 ? -9.459 4.017 19.875 1.00 66.94 180 TYR A O 1
ATOM 1392 N N . ARG A 1 181 ? -7.598 5.147 19.322 1.00 70.56 181 ARG A N 1
ATOM 1393 C CA . ARG A 1 181 ? -8.100 6.467 19.727 1.00 70.56 181 ARG A CA 1
ATOM 1394 C C . ARG A 1 181 ? -9.117 7.028 18.737 1.00 70.56 181 ARG A C 1
ATOM 1396 O O . ARG A 1 181 ? -10.072 7.663 19.164 1.00 70.56 181 ARG A O 1
ATOM 1403 N N . ALA A 1 182 ? -8.924 6.758 17.450 1.00 68.19 182 ALA A N 1
ATOM 1404 C CA . ALA A 1 182 ? -9.766 7.252 16.371 1.00 68.19 182 ALA A CA 1
ATOM 1405 C C . ALA A 1 182 ? -11.161 6.614 16.326 1.00 68.19 182 ALA A C 1
ATOM 1407 O O . ALA A 1 182 ? -12.110 7.279 15.926 1.00 68.19 182 ALA A O 1
ATOM 1408 N N . HIS A 1 183 ? -11.303 5.346 16.731 1.00 72.50 183 HIS A N 1
ATOM 1409 C CA . HIS A 1 183 ? -12.561 4.610 16.584 1.00 72.50 183 HIS A CA 1
ATOM 1410 C C . HIS A 1 183 ? -13.158 4.206 17.944 1.00 72.50 183 HIS A C 1
ATOM 1412 O O . HIS A 1 183 ? -12.670 3.257 18.572 1.00 72.50 183 HIS A O 1
ATOM 1418 N N . PRO A 1 184 ? -14.280 4.820 18.376 1.00 70.88 184 PRO A N 1
ATOM 1419 C CA . PRO A 1 184 ? -14.935 4.509 19.653 1.00 70.88 184 PRO A CA 1
ATOM 1420 C C . PRO A 1 184 ? -15.316 3.029 19.823 1.00 70.88 184 PRO A C 1
ATOM 1422 O O . PRO A 1 184 ? -15.314 2.492 20.931 1.00 70.88 184 PRO A O 1
ATOM 1425 N N . ARG A 1 185 ? -15.589 2.311 18.722 1.00 72.62 185 ARG A N 1
ATOM 1426 C CA . ARG A 1 185 ? -15.899 0.868 18.769 1.00 72.62 185 ARG A CA 1
ATOM 1427 C C . ARG A 1 185 ? -14.754 0.019 19.327 1.00 72.62 185 ARG A C 1
ATOM 1429 O O . ARG A 1 185 ? -15.014 -1.011 19.945 1.00 72.62 185 ARG A O 1
ATOM 1436 N N . HIS A 1 186 ? -13.504 0.429 19.109 1.00 74.50 186 HIS A N 1
ATOM 1437 C CA . HIS A 1 186 ? -12.335 -0.310 19.586 1.00 74.50 186 HIS A CA 1
ATOM 1438 C C . HIS A 1 186 ? -12.170 -0.135 21.096 1.00 74.50 186 HIS A C 1
ATOM 1440 O O . HIS A 1 186 ? -11.828 -1.099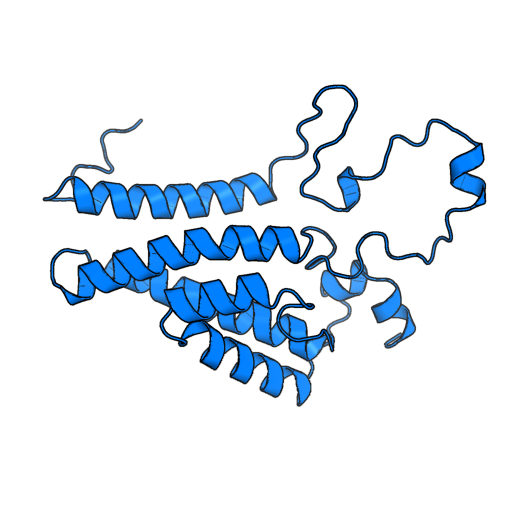 21.773 1.00 74.50 186 HIS A O 1
ATOM 1446 N N . GLN A 1 187 ? -12.527 1.041 21.618 1.00 74.19 187 GLN A N 1
ATOM 1447 C CA . GLN A 1 187 ? -12.541 1.354 23.052 1.00 74.19 187 GLN A CA 1
ATOM 1448 C C . GLN A 1 187 ? -13.639 0.583 23.790 1.00 74.19 187 GLN A C 1
ATOM 1450 O O . GLN A 1 187 ? -13.419 0.078 24.883 1.00 74.19 187 GLN A O 1
ATOM 1455 N N . LYS A 1 188 ? -14.811 0.421 23.165 1.00 72.44 188 LYS A N 1
ATOM 1456 C CA . LYS A 1 188 ? -15.906 -0.387 23.725 1.00 72.44 188 LYS A CA 1
ATOM 1457 C C . LYS A 1 188 ? -15.601 -1.880 23.750 1.00 72.44 188 LYS A C 1
ATOM 1459 O O . LYS A 1 188 ? -15.989 -2.575 24.682 1.00 72.44 188 LYS A O 1
ATOM 1464 N N . LYS A 1 189 ? -14.973 -2.390 22.689 1.00 72.81 189 LYS A N 1
ATOM 1465 C CA . LYS A 1 189 ? -14.721 -3.826 22.524 1.00 72.81 189 LYS A CA 1
ATOM 1466 C C . LYS A 1 189 ? -13.494 -4.303 23.306 1.00 72.81 189 LYS A C 1
ATOM 1468 O O . LYS A 1 189 ? -13.432 -5.478 23.657 1.00 72.81 189 LYS A O 1
ATOM 1473 N N . TYR A 1 190 ? -12.537 -3.411 23.559 1.00 70.62 190 TYR A N 1
ATOM 1474 C CA . TYR A 1 190 ? -11.287 -3.701 24.262 1.00 70.62 190 TYR A CA 1
ATOM 1475 C C . TYR A 1 190 ? -10.958 -2.577 25.265 1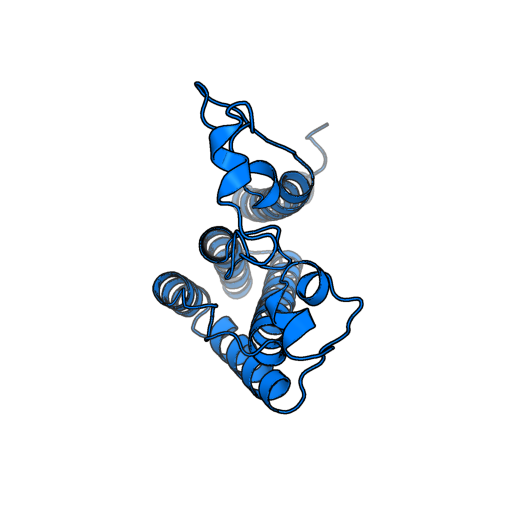.00 70.62 190 TYR A C 1
ATOM 1477 O O . TYR A 1 190 ? -9.989 -1.849 25.033 1.00 70.62 190 TYR A O 1
ATOM 1485 N N . PRO A 1 191 ? -11.772 -2.411 26.330 1.00 60.59 191 PRO A N 1
ATOM 1486 C CA . PRO A 1 191 ? -11.578 -1.366 27.339 1.00 60.59 191 PRO A CA 1
ATOM 1487 C C . PRO A 1 191 ? -10.229 -1.489 28.042 1.00 60.59 191 PRO A C 1
ATOM 1489 O O . PRO A 1 191 ? -9.666 -2.610 28.072 1.00 60.59 191 PRO A O 1
#

Secondary structure (DSSP, 8-state):
--TTSGGG-SSHHHHHHHHHHHHHHHHHHHHHH---EEETTEEE-SBSGGGSPP---HHHHTT--TT--S-TT-BTTTB-HHHHHHHHHHHHHHHHHHHHHHHTTSS-HHHHHHHHHHHHHHHHHHHHHHHHTTPPGGGG-HHHHHHHHHHTTTHHHHHHHHHHHHHHHS----TTSHHHHH-HHHHHH--

Foldseek 3Di:
DPDPQPPVDPDPVQSVLLVVLVVLVVCVVVLVVDAWDDDPQQTPGQALVRNDRDPPDPVVVVPPDPQDQSAPQADLNGGHLVRVLVSVLVNLLSLLVQLVCVVVVNYDPVSNVVSVVVLLCCLLVQLLVCQLQVADVSNPPVVSVVSSCVSNVNPSVVSSPVNNVVCNVVRPPDCPGSNVVSHSVNVVVPD

Organism: NCBI:txid43348

Radius of gyration: 19.84 Å; chains: 1; bounding box: 54×42×47 Å